Protein AF-0000000087590644 (afdb_homodimer)

Radius of gyration: 20.3 Å; Cα contacts (8 Å, |Δi|>4): 510; chains: 2; bounding box: 71×51×44 Å

pLDDT: mean 79.94, std 23.93, range [21.81, 98.5]

Sequence (318 aa):
MPENYFYVYVLRLAHGKYYVGKTTNVKRRLVEHRTNKGAAFTREHRVLGTVPYRIHLCSNVFAENMYTIKYMSQFGIDNVRGGMWTRDTLTLHEREHIVREIATATDRCYLCLGTGHMAAQCPKGKDSSTPYKTVESGCRRCLCLSLISPIVKGVGETTMPENYFYVYVLRLAHGKYYVGKTTNVKRRLVEHRTNKGAAFTREHRVLGTVPYRIHLCSNVFAENMYTIKYMSQFGIDNVRGGMWTRDTLTLHEREHIVREIATATDRCYLCLGTGHMAAQCPKGKDSSTPYKTVESGCRRCLCLSLISPIVKGVGETT

Secondary structure (DSSP, 8-state):
-----EEEEEEEEGGG-EEEEEES-HHHHHHHHHTT-S-HHHHHS-EEEEEEEEEEEE--TTHHHHHHHHHHHHH-GGGEEETTB-SSS--HHHHHHHHHHHHHHTT--TTT--SS--GGG-TT-TTS--TTTT--TT-TTTS-GGGS-----------/-----EEEEEEEEGGG-EEEEEES-HHHHHHHHHTT-S-HHHHHS-EEEEEEEEEEEE--TTHHHHHHHHHHHHH-GGGEEETTB-SSS--HHHHHHHHHHHHHHTT--TTT--SS--GGG-TT-TTS--TTTS--TT-TTTS-GGGS-----------

Structure (mmCIF, N/CA/C/O backbone):
data_AF-0000000087590644-model_v1
#
loop_
_entity.id
_entity.type
_entity.pdbx_description
1 polymer 'GIY-YIG domain-containing protein'
#
loop_
_atom_site.group_PDB
_atom_site.id
_atom_site.type_symbol
_atom_site.label_atom_id
_atom_site.label_alt_id
_atom_site.label_comp_id
_atom_site.label_asym_id
_atom_site.label_entity_id
_atom_site.label_seq_id
_atom_site.pdbx_PDB_ins_code
_atom_site.Cartn_x
_atom_site.Cartn_y
_atom_site.Cartn_z
_atom_site.occupancy
_atom_site.B_iso_or_equiv
_atom_site.auth_seq_id
_atom_site.auth_comp_id
_atom_site.auth_asym_id
_atom_site.auth_atom_id
_atom_site.pdbx_PDB_model_num
ATOM 1 N N . MET A 1 1 ? -12.039 -10.164 15.984 1 36.59 1 MET A N 1
ATOM 2 C CA . MET A 1 1 ? -11.82 -11.352 15.164 1 36.59 1 MET A CA 1
ATOM 3 C C . MET A 1 1 ? -10.383 -11.844 15.289 1 36.59 1 MET A C 1
ATOM 5 O O . MET A 1 1 ? -9.461 -11.047 15.484 1 36.59 1 MET A O 1
ATOM 9 N N . PRO A 1 2 ? -10.172 -12.945 15.727 1 44.44 2 PRO A N 1
ATOM 10 C CA . PRO A 1 2 ? -8.797 -13.406 15.898 1 44.44 2 PRO A CA 1
ATOM 11 C C . PRO A 1 2 ? -7.902 -13.07 14.703 1 44.44 2 PRO A C 1
ATOM 13 O O . PRO A 1 2 ? -8.344 -13.156 13.555 1 44.44 2 PRO A O 1
ATOM 16 N N . GLU A 1 3 ? -7.039 -12.156 14.906 1 58.91 3 GLU A N 1
ATOM 17 C CA . GLU A 1 3 ? -6.129 -11.789 13.82 1 58.91 3 GLU A CA 1
ATOM 18 C C . GLU A 1 3 ? -5.512 -13.031 13.18 1 58.91 3 GLU A C 1
ATOM 20 O O . GLU A 1 3 ? -4.98 -13.898 13.875 1 58.91 3 GLU A O 1
ATOM 25 N N . ASN A 1 4 ? -6.137 -13.609 12.078 1 85.12 4 ASN A N 1
ATOM 26 C CA . ASN A 1 4 ? -5.527 -14.727 11.352 1 85.12 4 ASN A CA 1
ATOM 27 C C . ASN A 1 4 ? -4.172 -14.336 10.766 1 85.12 4 ASN A C 1
ATOM 29 O O . ASN A 1 4 ? -4.07 -13.359 10.023 1 85.12 4 ASN A O 1
ATOM 33 N N . TYR A 1 5 ? -3.207 -15.039 11.414 1 95.19 5 TYR A N 1
ATOM 34 C CA . TYR A 1 5 ? -1.844 -14.789 10.961 1 95.19 5 TYR A CA 1
ATOM 35 C C . TYR A 1 5 ? -1.549 -15.539 9.664 1 95.19 5 TYR A C 1
ATOM 37 O O . TYR A 1 5 ? -2.145 -16.578 9.398 1 95.19 5 TYR A O 1
ATOM 45 N N . PHE A 1 6 ? -0.774 -14.961 8.906 1 97.19 6 PHE A N 1
ATOM 46 C CA . PHE A 1 6 ? -0.283 -15.547 7.664 1 97.19 6 PHE A CA 1
ATOM 47 C C . PHE A 1 6 ? 1.14 -15.086 7.375 1 97.19 6 PHE A C 1
ATOM 49 O O . PHE A 1 6 ? 1.676 -14.227 8.078 1 97.19 6 PHE A O 1
ATOM 56 N N . TYR A 1 7 ? 1.716 -15.719 6.426 1 97.12 7 TYR A N 1
ATOM 57 C CA . TYR A 1 7 ? 3.061 -15.336 6.012 1 97.12 7 TYR A CA 1
ATOM 58 C C . TYR A 1 7 ? 3.033 -14.609 4.672 1 97.12 7 TYR A C 1
ATOM 60 O O . TYR A 1 7 ? 2.307 -15.008 3.758 1 97.12 7 TYR A O 1
ATOM 68 N N . VAL A 1 8 ? 3.738 -13.531 4.625 1 98.19 8 VAL A N 1
ATOM 69 C CA . VAL A 1 8 ? 4.121 -12.977 3.332 1 98.19 8 VAL A CA 1
ATOM 70 C C . VAL A 1 8 ? 5.512 -13.477 2.947 1 98.19 8 VAL A C 1
ATOM 72 O O . VAL A 1 8 ? 6.469 -13.312 3.709 1 98.19 8 VAL A O 1
ATOM 75 N N . TYR A 1 9 ? 5.609 -14.078 1.786 1 97.94 9 TYR A N 1
ATOM 76 C CA . TYR A 1 9 ? 6.867 -14.688 1.362 1 97.94 9 TYR A CA 1
ATOM 77 C C . TYR A 1 9 ? 7.332 -14.102 0.033 1 97.94 9 TYR A C 1
ATOM 79 O O . TYR A 1 9 ? 6.539 -13.523 -0.71 1 97.94 9 TYR A O 1
ATOM 87 N N . VAL A 1 10 ? 8.617 -14.258 -0.175 1 98.31 10 VAL A N 1
ATOM 88 C CA . VAL A 1 10 ? 9.234 -13.812 -1.419 1 98.31 10 VAL A CA 1
ATOM 89 C C . VAL A 1 10 ? 9.938 -14.977 -2.102 1 98.31 10 VAL A C 1
ATOM 91 O O . VAL A 1 10 ? 10.688 -15.719 -1.46 1 98.31 10 VAL A O 1
ATOM 94 N N . LEU A 1 11 ? 9.617 -15.156 -3.34 1 98.06 11 LEU A N 1
ATOM 95 C CA . LEU A 1 11 ? 10.297 -16.156 -4.156 1 98.06 11 LEU A CA 1
ATOM 96 C C . LEU A 1 11 ? 11.328 -15.516 -5.074 1 98.06 11 LEU A C 1
ATOM 98 O O . LEU A 1 11 ? 11.078 -14.445 -5.633 1 98.06 11 LEU A O 1
ATOM 102 N N . ARG A 1 12 ? 12.422 -16.156 -5.137 1 97.81 12 ARG A N 1
ATOM 103 C CA . ARG A 1 12 ? 13.383 -15.836 -6.184 1 97.81 12 ARG A CA 1
ATOM 104 C C . ARG A 1 12 ? 13.109 -16.641 -7.453 1 97.81 12 ARG A C 1
ATOM 106 O O . ARG A 1 12 ? 12.898 -17.844 -7.395 1 97.81 12 ARG A O 1
ATOM 113 N N . LEU A 1 13 ? 13.078 -15.938 -8.555 1 97.44 13 LEU A N 1
ATOM 114 C CA . LEU A 1 13 ? 12.844 -16.562 -9.852 1 97.44 13 LEU A CA 1
ATOM 115 C C . LEU A 1 13 ? 14.039 -16.391 -10.766 1 97.44 13 LEU A C 1
ATOM 117 O O . LEU A 1 13 ? 14.953 -15.617 -10.461 1 97.44 13 LEU A O 1
ATOM 121 N N . ALA A 1 14 ? 14.016 -17.047 -11.859 1 96.69 14 ALA A N 1
ATOM 122 C CA . ALA A 1 14 ? 15.07 -16.906 -12.867 1 96.69 14 ALA A CA 1
ATOM 123 C C . ALA A 1 14 ? 15.094 -15.492 -13.438 1 96.69 14 ALA A C 1
ATOM 125 O O . ALA A 1 14 ? 14.125 -14.742 -13.289 1 96.69 14 ALA A O 1
ATOM 126 N N . HIS A 1 15 ? 16.234 -15.031 -13.945 1 93.62 15 HIS A N 1
ATOM 127 C CA . HIS A 1 15 ? 16.438 -13.789 -14.672 1 93.62 15 HIS A CA 1
ATOM 128 C C . HIS A 1 15 ? 16.234 -12.578 -13.758 1 93.62 15 HIS A C 1
ATOM 130 O O . HIS A 1 15 ? 15.727 -11.547 -14.195 1 93.62 15 HIS A O 1
ATOM 136 N N . GLY A 1 16 ? 16.406 -12.773 -12.445 1 94.31 16 GLY A N 1
ATOM 137 C CA . GLY A 1 16 ? 16.406 -11.648 -11.516 1 94.31 16 GLY A CA 1
ATOM 138 C C . GLY A 1 16 ? 15 -11.188 -11.148 1 94.31 16 GLY A C 1
ATOM 139 O O . GLY A 1 16 ? 14.805 -10.023 -10.789 1 94.31 16 GLY A O 1
ATOM 140 N N . LYS A 1 17 ? 14.102 -12.094 -11.305 1 95.81 17 LYS A N 1
ATOM 141 C CA . LYS A 1 17 ? 12.719 -11.75 -10.984 1 95.81 17 LYS A CA 1
ATOM 142 C C . LYS A 1 17 ? 12.328 -12.273 -9.609 1 95.81 17 LYS A C 1
ATOM 144 O O . LYS A 1 17 ? 12.953 -13.203 -9.086 1 95.81 17 LYS A O 1
ATOM 149 N N . TYR A 1 18 ? 11.32 -11.617 -9.055 1 97.5 18 TYR A N 1
ATOM 150 C CA . TYR A 1 18 ? 10.844 -11.992 -7.73 1 97.5 18 TYR A CA 1
ATOM 151 C C . TYR A 1 18 ? 9.32 -12.023 -7.688 1 97.5 18 TYR A C 1
ATOM 153 O O . TYR A 1 18 ? 8.656 -11.273 -8.414 1 97.5 18 TYR A O 1
ATOM 161 N N . TYR A 1 19 ? 8.844 -12.867 -6.859 1 98.06 19 TYR A N 1
ATOM 162 C CA . TYR A 1 19 ? 7.402 -12.945 -6.629 1 98.06 19 TYR A CA 1
ATOM 163 C C . TYR A 1 19 ? 7.086 -12.852 -5.141 1 98.06 19 TYR A C 1
ATOM 165 O O . TYR A 1 19 ? 7.762 -13.469 -4.312 1 98.06 19 TYR A O 1
ATOM 173 N N . VAL A 1 20 ? 6.145 -12.031 -4.797 1 98.5 20 VAL A N 1
ATOM 174 C CA . VAL A 1 20 ? 5.68 -11.867 -3.424 1 98.5 20 VAL A CA 1
ATOM 175 C C . VAL A 1 20 ? 4.281 -12.461 -3.277 1 98.5 20 VAL A C 1
ATOM 177 O O . VAL A 1 20 ? 3.387 -12.164 -4.07 1 98.5 20 VAL A O 1
ATOM 180 N N . GLY A 1 21 ? 4.109 -13.336 -2.289 1 97.5 21 GLY A N 1
ATOM 181 C CA . GLY A 1 21 ? 2.811 -13.93 -2.02 1 97.5 21 GLY A CA 1
ATOM 182 C C . GLY A 1 21 ? 2.506 -14.055 -0.538 1 97.5 21 GLY A C 1
ATOM 183 O O . GLY A 1 21 ? 3.361 -13.766 0.302 1 97.5 21 GLY A O 1
ATOM 184 N N . LYS A 1 22 ? 1.272 -14.445 -0.22 1 97.06 22 LYS A N 1
ATOM 185 C CA . LYS A 1 22 ? 0.881 -14.711 1.161 1 97.06 22 LYS A CA 1
ATOM 186 C C . LYS A 1 22 ? 0.278 -16.109 1.302 1 97.06 22 LYS A C 1
ATOM 188 O O . LYS A 1 22 ? -0.336 -16.625 0.364 1 97.06 22 LYS A O 1
ATOM 193 N N . THR A 1 23 ? 0.492 -16.688 2.387 1 96.69 23 THR A N 1
ATOM 194 C CA . THR A 1 23 ? -0.013 -18.031 2.645 1 96.69 23 THR A CA 1
ATOM 195 C C . THR A 1 23 ? 0.07 -18.375 4.133 1 96.69 23 THR A C 1
ATOM 197 O O . THR A 1 23 ? 0.75 -17.672 4.891 1 96.69 23 THR A O 1
ATOM 200 N N . THR A 1 24 ? -0.674 -19.391 4.52 1 96.5 24 THR A N 1
ATOM 201 C CA . THR A 1 24 ? -0.541 -19.922 5.871 1 96.5 24 THR A CA 1
ATOM 202 C C . THR A 1 24 ? 0.452 -21.078 5.898 1 96.5 24 THR A C 1
ATOM 204 O O . THR A 1 24 ? 0.856 -21.531 6.973 1 96.5 24 THR A O 1
ATOM 207 N N . ASN A 1 25 ? 0.89 -21.516 4.691 1 96.31 25 ASN A N 1
ATOM 208 C CA . ASN A 1 25 ? 1.824 -22.625 4.559 1 96.31 25 ASN A CA 1
ATOM 209 C C . ASN A 1 25 ? 2.799 -22.406 3.404 1 96.31 25 ASN A C 1
ATOM 211 O O . ASN A 1 25 ? 2.535 -22.812 2.275 1 96.31 25 ASN A O 1
ATOM 215 N N . VAL A 1 26 ? 3.941 -21.906 3.762 1 96.31 26 VAL A N 1
ATOM 216 C CA . VAL A 1 26 ? 4.891 -21.453 2.746 1 96.31 26 VAL A CA 1
ATOM 217 C C . VAL A 1 26 ? 5.438 -22.656 1.981 1 96.31 26 VAL A C 1
ATOM 219 O O . VAL A 1 26 ? 5.582 -22.609 0.758 1 96.31 26 VAL A O 1
ATOM 222 N N . LYS A 1 27 ? 5.719 -23.766 2.668 1 95.5 27 LYS A N 1
ATOM 223 C CA . LYS A 1 27 ? 6.27 -24.953 2.025 1 95.5 27 LYS A CA 1
ATOM 224 C C . LYS A 1 27 ? 5.312 -25.5 0.969 1 95.5 27 LYS A C 1
ATOM 226 O O . LYS A 1 27 ? 5.727 -25.812 -0.149 1 95.5 27 LYS A O 1
ATOM 231 N N . ARG A 1 28 ? 4.121 -25.625 1.337 1 96.38 28 ARG A N 1
ATOM 232 C CA . ARG A 1 28 ? 3.109 -26.094 0.398 1 96.38 28 ARG A CA 1
ATOM 233 C C . ARG A 1 28 ? 2.998 -25.172 -0.805 1 96.38 28 ARG A C 1
ATOM 235 O O . ARG A 1 28 ? 2.922 -25.625 -1.946 1 96.38 28 ARG A O 1
ATOM 242 N N . ARG A 1 29 ? 2.986 -23.859 -0.553 1 96.62 29 ARG A N 1
ATOM 243 C CA . ARG A 1 29 ? 2.838 -22.859 -1.607 1 96.62 29 ARG A CA 1
ATOM 244 C C . ARG A 1 29 ? 4.02 -22.906 -2.574 1 96.62 29 ARG A C 1
ATOM 246 O O . ARG A 1 29 ? 3.846 -22.734 -3.781 1 96.62 29 ARG A O 1
ATOM 253 N N . LEU A 1 30 ? 5.184 -23.109 -2.016 1 96.12 30 LEU A N 1
ATOM 254 C CA . LEU A 1 30 ? 6.371 -23.219 -2.855 1 96.12 30 LEU A CA 1
ATOM 255 C C . LEU A 1 30 ? 6.223 -24.375 -3.85 1 96.12 30 LEU A C 1
ATOM 257 O O . LEU A 1 30 ? 6.539 -24.219 -5.031 1 96.12 30 LEU A O 1
ATOM 261 N N . VAL A 1 31 ? 5.77 -25.5 -3.391 1 96.56 31 VAL A N 1
ATOM 262 C CA . VAL A 1 31 ? 5.566 -26.672 -4.242 1 96.56 31 VAL A CA 1
ATOM 263 C C . VAL A 1 31 ? 4.559 -26.344 -5.34 1 96.56 31 VAL A C 1
ATOM 265 O O . VAL A 1 31 ? 4.758 -26.688 -6.504 1 96.56 31 VAL A O 1
ATOM 268 N N . GLU A 1 32 ? 3.555 -25.625 -4.969 1 96.94 32 GLU A N 1
ATOM 269 C CA . GLU A 1 32 ? 2.541 -25.219 -5.938 1 96.94 32 GLU A CA 1
ATOM 270 C C . GLU A 1 32 ? 3.139 -24.328 -7.027 1 96.94 32 GLU A C 1
ATOM 272 O O . GLU A 1 32 ? 2.846 -24.516 -8.211 1 96.94 32 GLU A O 1
ATOM 277 N N . HIS A 1 33 ? 3.91 -23.391 -6.676 1 96.69 33 HIS A N 1
ATOM 278 C CA . HIS A 1 33 ? 4.547 -22.516 -7.645 1 96.69 33 HIS A CA 1
ATOM 279 C C . HIS A 1 33 ? 5.508 -23.281 -8.547 1 96.69 33 HIS A C 1
ATOM 281 O O . HIS A 1 33 ? 5.586 -23.016 -9.75 1 96.69 33 HIS A O 1
ATOM 287 N N . ARG A 1 34 ? 6.156 -24.297 -8.031 1 96.12 34 ARG A N 1
ATOM 288 C CA . ARG A 1 34 ? 7.145 -25.062 -8.781 1 96.12 34 ARG A CA 1
ATOM 289 C C . ARG A 1 34 ? 6.465 -26.031 -9.75 1 96.12 34 ARG A C 1
ATOM 291 O O . ARG A 1 34 ? 7.082 -26.484 -10.719 1 96.12 34 ARG A O 1
ATOM 298 N N . THR A 1 35 ? 5.273 -26.391 -9.445 1 95.88 35 THR A N 1
ATOM 299 C CA . THR A 1 35 ? 4.566 -27.359 -10.273 1 95.88 35 THR A CA 1
ATOM 300 C C . THR A 1 35 ? 3.541 -26.656 -11.164 1 95.88 35 THR A C 1
ATOM 302 O O . THR A 1 35 ? 2.535 -27.266 -11.547 1 95.88 35 THR A O 1
ATOM 305 N N . ASN A 1 36 ? 3.686 -25.375 -11.328 1 92.81 36 ASN A N 1
ATOM 306 C CA . ASN A 1 36 ? 2.91 -24.562 -12.258 1 92.81 36 ASN A CA 1
ATOM 307 C C . ASN A 1 36 ? 1.451 -24.453 -11.82 1 92.81 36 ASN A C 1
ATOM 309 O O . ASN A 1 36 ? 0.555 -24.344 -12.664 1 92.81 36 ASN A O 1
ATOM 313 N N . LYS A 1 37 ? 1.268 -24.578 -10.594 1 93.25 37 LYS A N 1
ATOM 314 C CA . LYS A 1 37 ? -0.072 -24.422 -10.031 1 93.25 37 LYS A CA 1
ATOM 315 C C . LYS A 1 37 ? -0.215 -23.094 -9.297 1 93.25 37 LYS A C 1
ATOM 317 O O . LYS A 1 37 ? -1.166 -22.891 -8.531 1 93.25 37 LYS A O 1
ATOM 322 N N . GLY A 1 38 ? 0.698 -22.266 -9.461 1 92 38 GLY A N 1
ATOM 323 C CA . GLY A 1 38 ? 0.696 -20.953 -8.805 1 92 38 GLY A CA 1
ATOM 324 C C . GLY A 1 38 ? 0.387 -19.812 -9.758 1 92 38 GLY A C 1
ATOM 325 O O . GLY A 1 38 ? -0.439 -19.969 -10.656 1 92 38 GLY A O 1
ATOM 326 N N . ALA A 1 39 ? 0.931 -18.703 -9.516 1 92.44 39 ALA A N 1
ATOM 327 C CA . ALA A 1 39 ? 0.677 -17.5 -10.297 1 92.44 39 ALA A CA 1
ATOM 328 C C . ALA A 1 39 ? 1.268 -17.609 -11.695 1 92.44 39 ALA A C 1
ATOM 330 O O . ALA A 1 39 ? 2.246 -18.344 -11.906 1 92.44 39 ALA A O 1
ATOM 331 N N . ALA A 1 40 ? 0.682 -16.859 -12.617 1 92.12 40 ALA A N 1
ATOM 332 C CA . ALA A 1 40 ? 1.168 -16.859 -13.992 1 92.12 40 ALA A CA 1
ATOM 333 C C . ALA A 1 40 ? 2.625 -16.406 -14.062 1 92.12 40 ALA A C 1
ATOM 335 O O . ALA A 1 40 ? 3.42 -16.969 -14.812 1 92.12 40 ALA A O 1
ATOM 336 N N . PHE A 1 41 ? 2.99 -15.469 -13.273 1 94.88 41 PHE A N 1
ATOM 337 C CA . PHE A 1 41 ? 4.336 -14.898 -13.266 1 94.88 41 PHE A CA 1
ATOM 338 C C . PHE A 1 41 ? 5.363 -15.953 -12.875 1 94.88 41 PHE A C 1
ATOM 340 O O . PHE A 1 41 ? 6.457 -16 -13.438 1 94.88 41 PHE A O 1
ATOM 347 N N . THR A 1 42 ? 5.008 -16.812 -11.906 1 95.44 42 THR A N 1
ATOM 348 C CA . THR A 1 42 ? 5.938 -17.844 -11.461 1 95.44 42 THR A CA 1
ATOM 349 C C . THR A 1 42 ? 5.973 -19 -12.445 1 95.44 42 THR A C 1
ATOM 351 O O . THR A 1 42 ? 6.902 -19.812 -12.422 1 95.44 42 THR A O 1
ATOM 354 N N . ARG A 1 43 ? 4.973 -19.094 -13.312 1 94.56 43 ARG A N 1
ATOM 355 C CA . ARG A 1 43 ? 4.992 -20.078 -14.391 1 94.56 43 ARG A CA 1
ATOM 356 C C . ARG A 1 43 ? 5.918 -19.625 -15.516 1 94.56 43 ARG A C 1
ATOM 358 O O . ARG A 1 43 ? 6.566 -20.453 -16.156 1 94.56 43 ARG A O 1
ATOM 365 N N . GLU A 1 44 ? 5.902 -18.375 -15.688 1 94.5 44 GLU A N 1
ATOM 366 C CA . GLU A 1 44 ? 6.676 -17.797 -16.781 1 94.5 44 GLU A CA 1
ATOM 367 C C . GLU A 1 44 ? 8.156 -17.703 -16.422 1 94.5 44 GLU A C 1
ATOM 369 O O . GLU A 1 44 ? 9.016 -17.734 -17.312 1 94.5 44 GLU A O 1
ATOM 374 N N . HIS A 1 45 ? 8.414 -17.562 -15.203 1 95.75 45 HIS A N 1
ATOM 375 C CA . HIS A 1 45 ? 9.781 -17.469 -14.703 1 95.75 45 HIS A CA 1
ATOM 376 C C . HIS A 1 45 ? 10.086 -18.594 -13.711 1 95.75 45 HIS A C 1
ATOM 378 O O . HIS A 1 45 ? 9.453 -18.688 -12.656 1 95.75 45 HIS A O 1
ATOM 384 N N . ARG A 1 46 ? 11.07 -19.344 -14.008 1 96.06 46 ARG A N 1
ATOM 385 C CA . ARG A 1 46 ? 11.383 -20.531 -13.211 1 96.06 46 ARG A CA 1
ATOM 386 C C . ARG A 1 46 ? 11.609 -20.172 -11.75 1 96.06 46 ARG A C 1
ATOM 388 O O . ARG A 1 46 ? 12.383 -19.266 -11.445 1 96.06 46 ARG A O 1
ATOM 395 N N . VAL A 1 47 ? 10.969 -20.969 -10.875 1 97.69 47 VAL A N 1
ATOM 396 C CA . VAL A 1 47 ? 11.094 -20.75 -9.438 1 97.69 47 VAL A CA 1
ATOM 397 C C . VAL A 1 47 ? 12.422 -21.328 -8.945 1 97.69 47 VAL A C 1
ATOM 399 O O . VAL A 1 47 ? 12.695 -22.516 -9.125 1 97.69 47 VAL A O 1
ATOM 402 N N . LEU A 1 48 ? 13.227 -20.453 -8.375 1 96.94 48 LEU A N 1
ATOM 403 C CA . LEU A 1 48 ? 14.523 -20.875 -7.859 1 96.94 48 LEU A CA 1
ATOM 404 C C . LEU A 1 48 ? 14.43 -21.234 -6.379 1 96.94 48 LEU A C 1
ATOM 406 O O . LEU A 1 48 ? 15.188 -22.062 -5.887 1 96.94 48 LEU A O 1
ATOM 410 N N . GLY A 1 49 ? 13.57 -20.562 -5.637 1 95.62 49 GLY A N 1
ATOM 411 C CA . GLY A 1 49 ? 13.352 -20.844 -4.23 1 95.62 49 GLY A CA 1
ATOM 412 C C . GLY A 1 49 ? 12.891 -19.641 -3.438 1 95.62 49 GLY A C 1
ATOM 413 O O . GLY A 1 49 ? 12.68 -18.562 -4.004 1 95.62 49 GLY A O 1
ATOM 414 N N . THR A 1 50 ? 12.719 -19.875 -2.15 1 93.88 50 THR A N 1
ATOM 415 C CA . THR A 1 50 ? 12.359 -18.781 -1.259 1 93.88 50 THR A CA 1
ATOM 416 C C . THR A 1 50 ? 13.578 -17.906 -0.961 1 93.88 50 THR A C 1
ATOM 418 O O . THR A 1 50 ? 14.711 -18.391 -0.979 1 93.88 50 THR A O 1
ATOM 421 N N . VAL A 1 51 ? 13.336 -16.625 -0.846 1 92.5 51 VAL A N 1
ATOM 422 C CA . VAL A 1 51 ? 14.398 -15.742 -0.376 1 92.5 51 VAL A CA 1
ATOM 423 C C . VAL A 1 51 ? 14.5 -15.82 1.145 1 92.5 51 VAL A C 1
ATOM 425 O O . VAL A 1 51 ? 13.555 -15.477 1.856 1 92.5 51 VAL A O 1
ATOM 428 N N . PRO A 1 52 ? 15.695 -16.234 1.579 1 86.56 52 PRO A N 1
ATOM 429 C CA . PRO A 1 52 ? 15.867 -16.344 3.029 1 86.56 52 PRO A CA 1
ATOM 430 C C . PRO A 1 52 ? 15.641 -15.016 3.758 1 86.56 52 PRO A C 1
ATOM 432 O O . PRO A 1 52 ? 15.969 -13.953 3.229 1 86.56 52 PRO A O 1
ATOM 435 N N . TYR A 1 53 ? 15.023 -15.008 4.941 1 86.06 53 TYR A N 1
ATOM 436 C CA . TYR A 1 53 ? 14.812 -13.875 5.832 1 86.06 53 TYR A CA 1
ATOM 437 C C . TYR A 1 53 ? 13.789 -12.906 5.246 1 86.06 53 TYR A C 1
ATOM 439 O O . TYR A 1 53 ? 13.656 -11.773 5.715 1 86.06 53 TYR A O 1
ATOM 447 N N . ARG A 1 54 ? 13.195 -13.391 4.133 1 91.94 54 ARG A N 1
ATOM 448 C CA . ARG A 1 54 ? 12.125 -12.562 3.574 1 91.94 54 ARG A CA 1
ATOM 449 C C . ARG A 1 54 ? 10.789 -13.289 3.631 1 91.94 54 ARG A C 1
ATOM 451 O O . ARG A 1 54 ? 10.078 -13.375 2.625 1 91.94 54 ARG A O 1
ATOM 458 N N . ILE A 1 55 ? 10.562 -13.859 4.758 1 94.19 55 ILE A N 1
ATOM 459 C CA . ILE A 1 55 ? 9.289 -14.414 5.195 1 94.19 55 ILE A CA 1
ATOM 460 C C . ILE A 1 55 ? 8.773 -13.641 6.406 1 94.19 55 ILE A C 1
ATOM 462 O O . ILE A 1 55 ? 9.438 -13.586 7.445 1 94.19 55 ILE A O 1
ATOM 466 N N . HIS A 1 56 ? 7.629 -13.016 6.25 1 96.62 56 HIS A N 1
ATOM 467 C CA . HIS A 1 56 ? 7.117 -12.086 7.242 1 96.62 56 HIS A CA 1
ATOM 468 C C . HIS A 1 56 ? 5.793 -12.57 7.828 1 96.62 56 HIS A C 1
ATOM 470 O O . HIS A 1 56 ? 4.828 -12.789 7.094 1 96.62 56 HIS A O 1
ATOM 476 N N . LEU A 1 57 ? 5.77 -12.812 9.094 1 95.69 57 LEU A N 1
ATOM 477 C CA . LEU A 1 57 ? 4.512 -13.109 9.773 1 95.69 57 LEU A CA 1
ATOM 478 C C . LEU A 1 57 ? 3.654 -1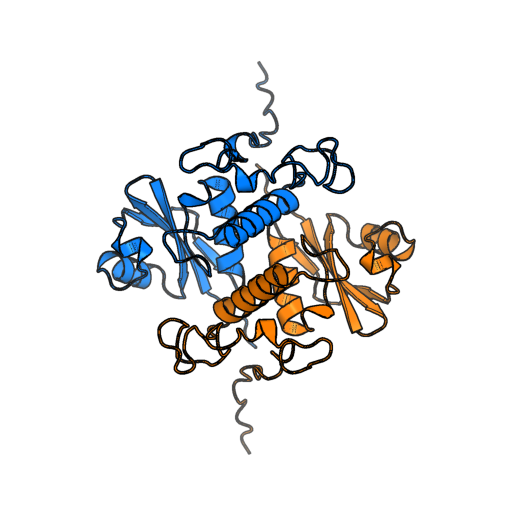1.859 9.891 1 95.69 57 LEU A C 1
ATOM 480 O O . LEU A 1 57 ? 4.105 -10.836 10.422 1 95.69 57 LEU A O 1
ATOM 484 N N . CYS A 1 58 ? 2.48 -11.945 9.344 1 96.06 58 CYS A N 1
ATOM 485 C CA . CYS A 1 58 ? 1.632 -10.766 9.266 1 96.06 58 CYS A CA 1
ATOM 486 C C . CYS A 1 58 ? 0.213 -11.078 9.727 1 96.06 58 CYS A C 1
ATOM 488 O O . CYS A 1 58 ? -0.208 -12.234 9.703 1 96.06 58 CYS A O 1
ATOM 490 N N . SER A 1 59 ? -0.476 -10.039 10.156 1 94.69 59 SER A N 1
ATOM 491 C CA . SER A 1 59 ? -1.894 -10.156 10.484 1 94.69 59 SER A CA 1
ATOM 492 C C . SER A 1 59 ? -2.723 -9.133 9.711 1 94.69 59 SER A C 1
ATOM 494 O O . SER A 1 59 ? -3.947 -9.242 9.641 1 94.69 59 SER A O 1
ATOM 496 N N . ASN A 1 60 ? -2.057 -8.141 9.156 1 95.5 60 ASN A N 1
ATOM 497 C CA . ASN A 1 60 ? -2.709 -7.145 8.312 1 95.5 60 ASN A CA 1
ATOM 498 C C . ASN A 1 60 ? -2.867 -7.648 6.879 1 95.5 60 ASN A C 1
ATOM 500 O O . ASN A 1 60 ? -1.875 -7.91 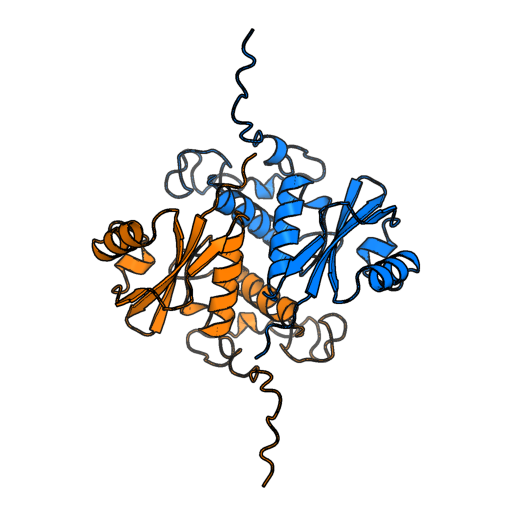6.195 1 95.5 60 ASN A O 1
ATOM 504 N N . VAL A 1 61 ? -4.07 -7.723 6.406 1 95 61 VAL A N 1
ATOM 505 C CA . VAL A 1 61 ? -4.355 -8.344 5.117 1 95 61 VAL A CA 1
ATOM 506 C C . VAL A 1 61 ? -3.756 -7.504 3.992 1 95 61 VAL A C 1
ATOM 508 O O . VAL A 1 61 ? -3.59 -7.988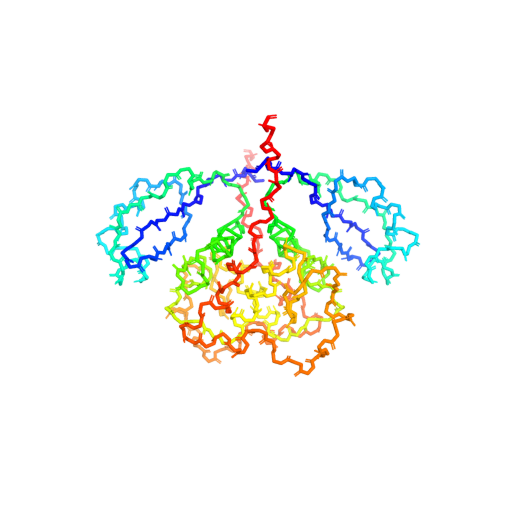 2.869 1 95 61 VAL A O 1
ATOM 511 N N . PHE A 1 62 ? -3.371 -6.32 4.23 1 97.38 62 PHE A N 1
ATOM 512 C CA . PHE A 1 62 ? -2.818 -5.43 3.217 1 97.38 62 PHE A CA 1
ATOM 513 C C . PHE A 1 62 ? -1.304 -5.578 3.137 1 97.38 62 PHE A C 1
ATOM 515 O O . PHE A 1 62 ? -0.656 -4.941 2.301 1 97.38 62 PHE A O 1
ATOM 522 N N . ALA A 1 63 ? -0.731 -6.441 3.918 1 97.94 63 ALA A N 1
ATOM 523 C CA . ALA A 1 63 ? 0.717 -6.59 4.039 1 97.94 63 ALA A CA 1
ATOM 524 C C . ALA A 1 63 ? 1.327 -7.102 2.738 1 97.94 63 ALA A C 1
ATOM 526 O O . ALA A 1 63 ? 2.445 -6.727 2.377 1 97.94 63 ALA A O 1
ATOM 527 N N . GLU A 1 64 ? 0.617 -7.926 2.014 1 98 64 GLU A N 1
ATOM 528 C CA . GLU A 1 64 ? 1.159 -8.477 0.776 1 98 64 GLU A CA 1
ATOM 529 C C . GLU A 1 64 ? 1.492 -7.375 -0.223 1 98 64 GLU A C 1
ATOM 531 O O . GLU A 1 64 ? 2.578 -7.367 -0.806 1 98 64 GLU A O 1
ATOM 536 N N . ASN A 1 65 ? 0.57 -6.438 -0.378 1 98.12 65 ASN A N 1
ATOM 537 C CA . ASN A 1 65 ? 0.807 -5.324 -1.292 1 98.12 65 ASN A CA 1
ATOM 538 C C . ASN A 1 65 ? 1.932 -4.422 -0.795 1 98.12 65 ASN A C 1
ATOM 540 O O . ASN A 1 65 ? 2.746 -3.945 -1.588 1 98.12 65 ASN A O 1
ATOM 544 N N . MET A 1 66 ? 1.948 -4.207 0.505 1 98.12 66 MET A N 1
ATOM 545 C CA . MET A 1 66 ? 3.01 -3.383 1.08 1 98.12 66 MET A CA 1
ATOM 546 C C . MET A 1 66 ? 4.383 -3.973 0.772 1 98.12 66 MET A C 1
ATOM 548 O O . MET A 1 66 ? 5.285 -3.26 0.329 1 98.12 66 MET A O 1
ATOM 552 N N . TYR A 1 67 ? 4.547 -5.242 0.955 1 98.25 67 TYR A N 1
ATOM 553 C CA . TYR A 1 67 ? 5.84 -5.879 0.736 1 98.25 67 TYR A CA 1
ATOM 554 C C . TYR A 1 67 ? 6.168 -5.953 -0.75 1 98.25 67 TYR A C 1
ATOM 556 O O . TYR A 1 67 ? 7.336 -5.875 -1.141 1 98.25 67 TYR A O 1
ATOM 564 N N . THR A 1 68 ? 5.148 -6.094 -1.585 1 98.12 68 THR A N 1
ATOM 565 C CA . THR A 1 68 ? 5.391 -6.062 -3.023 1 98.12 68 THR A CA 1
ATOM 566 C C . THR A 1 68 ? 6.027 -4.742 -3.436 1 98.12 68 THR A C 1
ATOM 568 O O . THR A 1 68 ? 7.039 -4.73 -4.141 1 98.12 68 THR A O 1
ATOM 571 N N . ILE A 1 69 ? 5.5 -3.67 -2.902 1 97.31 69 ILE A N 1
ATOM 572 C CA . ILE A 1 69 ? 6.031 -2.35 -3.225 1 97.31 69 ILE A CA 1
ATOM 573 C C . ILE A 1 69 ? 7.43 -2.199 -2.637 1 97.31 69 ILE A C 1
ATOM 575 O O . ILE A 1 69 ? 8.328 -1.648 -3.283 1 97.31 69 ILE A O 1
ATOM 579 N N . LYS A 1 70 ? 7.59 -2.664 -1.445 1 96.44 70 LYS A N 1
ATOM 580 C CA . LYS A 1 70 ? 8.906 -2.607 -0.818 1 96.44 70 LYS A CA 1
ATOM 581 C C . LYS A 1 70 ? 9.961 -3.279 -1.692 1 96.44 70 LYS A C 1
ATOM 583 O O . LYS A 1 70 ? 11.031 -2.715 -1.93 1 96.44 70 LYS A O 1
ATOM 588 N N . TYR A 1 71 ? 9.609 -4.395 -2.199 1 96.44 71 TYR A N 1
ATOM 589 C CA . TYR A 1 71 ? 10.617 -5.148 -2.934 1 96.44 71 TYR A CA 1
ATOM 590 C C . TYR A 1 71 ? 10.734 -4.648 -4.371 1 96.44 71 TYR A C 1
ATOM 592 O O . TYR A 1 71 ? 11.781 -4.801 -5.004 1 96.44 71 TYR A O 1
ATOM 600 N N . MET A 1 72 ? 9.656 -4.082 -4.887 1 93.94 72 MET A N 1
ATOM 601 C CA . MET A 1 72 ? 9.82 -3.338 -6.133 1 93.94 72 MET A CA 1
ATOM 602 C C . MET A 1 72 ? 10.844 -2.219 -5.973 1 93.94 72 MET A C 1
ATOM 604 O O . MET A 1 72 ? 11.656 -1.98 -6.867 1 93.94 72 MET A O 1
ATOM 608 N N . SER A 1 73 ? 10.727 -1.588 -4.801 1 91.69 73 SER A N 1
ATOM 609 C CA . SER A 1 73 ? 11.672 -0.513 -4.512 1 91.69 73 SER A CA 1
ATOM 610 C C . SER A 1 73 ? 13.102 -1.043 -4.414 1 91.69 73 SER A C 1
ATOM 612 O O . SER A 1 73 ? 14.047 -0.366 -4.816 1 91.69 73 SER A O 1
ATOM 614 N N . GLN A 1 74 ? 13.266 -2.248 -3.949 1 92 74 GLN A N 1
ATOM 615 C CA . GLN A 1 74 ? 14.594 -2.807 -3.686 1 92 74 GLN A CA 1
ATOM 616 C C . GLN A 1 74 ? 15.172 -3.457 -4.938 1 92 74 GLN A C 1
ATOM 618 O O . GLN A 1 74 ? 16.375 -3.344 -5.203 1 92 74 GLN A O 1
ATOM 623 N N . PHE A 1 75 ? 14.273 -4.109 -5.738 1 92 75 PHE A N 1
ATOM 624 C CA . PHE A 1 75 ? 14.805 -4.969 -6.793 1 92 75 PHE A CA 1
ATOM 625 C C . PHE A 1 75 ? 14.422 -4.434 -8.172 1 92 75 PHE A C 1
ATOM 627 O O . PHE A 1 75 ? 14.82 -4.996 -9.188 1 92 75 PHE A O 1
ATOM 634 N N . GLY A 1 76 ? 13.672 -3.355 -8.203 1 90.31 76 GLY A N 1
ATOM 635 C CA . GLY A 1 76 ? 13.188 -2.824 -9.469 1 90.31 76 GLY A CA 1
ATOM 636 C C . GLY A 1 76 ? 11.727 -3.15 -9.727 1 90.31 76 GLY A C 1
ATOM 637 O O . GLY A 1 76 ? 11.305 -4.297 -9.562 1 90.31 76 GLY A O 1
ATOM 638 N N . ILE A 1 77 ? 11.008 -2.203 -10.164 1 91.94 77 ILE A N 1
ATOM 639 C CA . ILE A 1 77 ? 9.555 -2.287 -10.289 1 91.94 77 ILE A CA 1
ATOM 640 C C . ILE A 1 77 ? 9.18 -3.412 -11.25 1 91.94 77 ILE A C 1
ATOM 642 O O . ILE A 1 77 ? 8.273 -4.199 -10.977 1 91.94 77 ILE A O 1
ATOM 646 N N . ASP A 1 78 ? 9.922 -3.621 -12.32 1 89.12 78 ASP A N 1
ATOM 647 C CA . ASP A 1 78 ? 9.555 -4.594 -13.344 1 89.12 78 ASP A CA 1
ATOM 648 C C . ASP A 1 78 ? 10.023 -5.996 -12.969 1 89.12 78 ASP A C 1
ATOM 650 O O . ASP A 1 78 ? 9.617 -6.98 -13.586 1 89.12 78 ASP A O 1
ATOM 654 N N . ASN A 1 79 ? 10.766 -6.094 -11.93 1 93 79 ASN A N 1
ATOM 655 C CA . ASN A 1 79 ? 11.352 -7.375 -11.547 1 93 79 ASN A CA 1
ATOM 656 C C . ASN A 1 79 ? 10.516 -8.078 -10.477 1 93 79 ASN A C 1
ATOM 658 O O . ASN A 1 79 ? 10.781 -9.234 -10.141 1 93 79 ASN A O 1
ATOM 662 N N . VAL A 1 80 ? 9.562 -7.367 -10.008 1 96.44 80 VAL A N 1
ATOM 663 C CA . VAL A 1 80 ? 8.805 -7.91 -8.883 1 96.44 80 VAL A CA 1
ATOM 664 C C . VAL A 1 80 ? 7.312 -7.914 -9.219 1 96.44 80 VAL A C 1
ATOM 666 O O . VAL A 1 80 ? 6.793 -6.941 -9.773 1 96.44 80 VAL A O 1
ATOM 669 N N . ARG A 1 81 ? 6.703 -9.008 -8.93 1 97.69 81 ARG A N 1
ATOM 670 C CA . ARG A 1 81 ? 5.25 -9.086 -9.008 1 97.69 81 ARG A CA 1
ATOM 671 C C . ARG A 1 81 ? 4.664 -9.711 -7.746 1 97.69 81 ARG A C 1
ATOM 673 O O . ARG A 1 81 ? 5.359 -10.43 -7.02 1 97.69 81 ARG A O 1
ATOM 680 N N . GLY A 1 82 ? 3.426 -9.453 -7.48 1 97.38 82 GLY A N 1
ATOM 681 C CA . GLY A 1 82 ? 2.711 -9.938 -6.312 1 97.38 82 GLY A CA 1
ATOM 682 C C . GLY A 1 82 ? 1.533 -9.062 -5.926 1 97.38 82 GLY A C 1
ATOM 683 O O . GLY A 1 82 ? 1.397 -7.941 -6.422 1 97.38 82 GLY A O 1
ATOM 684 N N . GLY A 1 83 ? 0.669 -9.539 -5.059 1 95.94 83 GLY A N 1
ATOM 685 C CA . GLY A 1 83 ? -0.502 -8.781 -4.656 1 95.94 83 GLY A CA 1
ATOM 686 C C . GLY A 1 83 ? -1.404 -8.414 -5.824 1 95.94 83 GLY A C 1
ATOM 687 O O . GLY A 1 83 ? -1.792 -9.281 -6.609 1 95.94 83 GLY A O 1
ATOM 688 N N . MET A 1 84 ? -1.648 -7.152 -5.895 1 94.56 84 MET A N 1
ATOM 689 C CA . MET A 1 84 ? -2.57 -6.746 -6.953 1 94.56 84 MET A CA 1
ATOM 690 C C . MET A 1 84 ? -1.836 -6.559 -8.273 1 94.56 84 MET A C 1
ATOM 692 O O . MET A 1 84 ? -2.463 -6.363 -9.312 1 94.56 84 MET A O 1
ATOM 696 N N . TRP A 1 85 ? -0.552 -6.617 -8.266 1 95.38 85 TRP A N 1
ATOM 697 C CA . TRP A 1 85 ? 0.253 -6.492 -9.477 1 95.38 85 TRP A CA 1
ATOM 698 C C . TRP A 1 85 ? 0.732 -7.859 -9.953 1 95.38 85 TRP A C 1
ATOM 700 O O . TRP A 1 85 ? 1.905 -8.203 -9.789 1 95.38 85 TRP A O 1
ATOM 710 N N . THR A 1 86 ? -0.085 -8.547 -10.656 1 90.44 86 THR A N 1
ATOM 711 C CA . THR A 1 86 ? 0.223 -9.93 -11.016 1 90.44 86 THR A CA 1
ATOM 712 C C . THR A 1 86 ? 0.503 -10.039 -12.516 1 90.44 86 THR A C 1
ATOM 714 O O . THR A 1 86 ? 1.022 -11.062 -12.977 1 90.44 86 THR A O 1
ATOM 717 N N . ARG A 1 87 ? 0.214 -9.039 -13.188 1 86.25 87 ARG A N 1
ATOM 718 C CA . ARG A 1 87 ? 0.401 -9.078 -14.641 1 86.25 87 ARG A CA 1
ATOM 719 C C . ARG A 1 87 ? 1.859 -8.828 -15.008 1 86.25 87 ARG A C 1
ATOM 721 O O . ARG A 1 87 ? 2.578 -8.133 -14.289 1 86.25 87 ARG A O 1
ATOM 728 N N . ASP A 1 88 ? 2.146 -9.266 -16.156 1 85.56 88 ASP A N 1
ATOM 729 C CA . ASP A 1 88 ? 3.527 -9.156 -16.609 1 85.56 88 ASP A CA 1
ATOM 730 C C . ASP A 1 88 ? 3.9 -7.699 -16.891 1 85.56 88 ASP A C 1
ATOM 732 O O . ASP A 1 88 ? 5.043 -7.297 -16.672 1 85.56 88 ASP A O 1
ATOM 736 N N . THR A 1 89 ? 2.902 -7.004 -17.359 1 85.81 89 THR A N 1
ATOM 737 C CA . THR A 1 89 ? 3.168 -5.602 -17.656 1 85.81 89 THR A CA 1
ATOM 738 C C . THR A 1 89 ? 2.273 -4.688 -16.828 1 85.81 89 THR A C 1
ATOM 740 O O . THR A 1 89 ? 1.111 -5.008 -16.578 1 85.81 89 THR A O 1
ATOM 743 N N . LEU A 1 90 ? 2.861 -3.6 -16.438 1 86.56 90 LEU A N 1
ATOM 744 C CA . LEU A 1 90 ? 2.133 -2.582 -15.68 1 86.56 90 LEU A CA 1
ATOM 745 C C . LEU A 1 90 ? 1.645 -1.472 -16.609 1 86.56 90 LEU A C 1
ATOM 747 O O . LEU A 1 90 ? 2.354 -1.07 -17.531 1 86.56 90 LEU A O 1
ATOM 751 N N . THR A 1 91 ? 0.489 -1.027 -16.297 1 83.44 91 THR A N 1
ATOM 752 C CA . THR A 1 91 ? 0.021 0.155 -17.016 1 83.44 91 THR A CA 1
ATOM 753 C C . THR A 1 91 ? 0.787 1.396 -16.562 1 83.44 91 THR A C 1
ATOM 755 O O . THR A 1 91 ? 1.46 1.378 -15.539 1 83.44 91 THR A O 1
ATOM 758 N N . LEU A 1 92 ? 0.667 2.432 -17.328 1 82.94 92 LEU A N 1
ATOM 759 C CA . LEU A 1 92 ? 1.328 3.682 -16.984 1 82.94 92 LEU A CA 1
ATOM 760 C C . LEU A 1 92 ? 0.823 4.203 -15.641 1 82.94 92 LEU A C 1
ATOM 762 O O . LEU A 1 92 ? 1.61 4.672 -14.812 1 82.94 92 LEU A O 1
ATOM 766 N N . HIS A 1 93 ? -0.43 4.039 -15.398 1 82.94 93 HIS A N 1
ATOM 767 C CA . HIS A 1 93 ? -1.017 4.551 -14.164 1 82.94 93 HIS A CA 1
ATOM 768 C C . HIS A 1 93 ? -0.564 3.73 -12.961 1 82.94 93 HIS A C 1
ATOM 770 O O . HIS A 1 93 ? -0.329 4.281 -11.883 1 82.94 93 HIS A O 1
ATOM 776 N N . GLU A 1 94 ? -0.496 2.473 -13.219 1 88.12 94 GLU A N 1
ATOM 777 C CA . GLU A 1 94 ? 0.016 1.619 -12.156 1 88.12 94 GLU A CA 1
ATOM 778 C C . GLU A 1 94 ? 1.457 1.979 -11.805 1 88.12 94 GLU A C 1
ATOM 780 O O . GLU A 1 9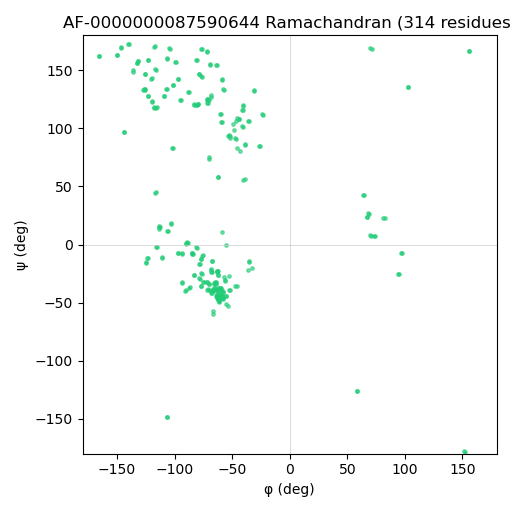4 ? 1.813 2.059 -10.625 1 88.12 94 GLU A O 1
ATOM 785 N N . ARG A 1 95 ? 2.193 2.166 -12.82 1 87.69 95 ARG A N 1
ATOM 786 C CA . ARG A 1 95 ? 3.592 2.529 -12.609 1 87.69 95 ARG A CA 1
ATOM 787 C C . ARG A 1 95 ? 3.709 3.859 -11.875 1 87.69 95 ARG A C 1
ATOM 789 O O . ARG A 1 95 ? 4.504 3.988 -10.938 1 87.69 95 ARG A O 1
ATOM 796 N N . GLU A 1 96 ? 2.943 4.766 -12.266 1 85 96 GLU A N 1
ATOM 797 C CA . GLU A 1 96 ? 2.939 6.066 -11.602 1 85 96 GLU A CA 1
ATOM 798 C C . GLU A 1 96 ? 2.594 5.934 -10.125 1 85 96 GLU A C 1
ATOM 800 O O . GLU A 1 96 ? 3.232 6.555 -9.273 1 85 96 GLU A O 1
ATOM 805 N N . HIS A 1 97 ? 1.645 5.156 -9.891 1 90.56 97 HIS A N 1
ATOM 806 C CA . HIS A 1 97 ? 1.216 4.957 -8.508 1 90.56 97 HIS A CA 1
ATOM 807 C C . HIS A 1 97 ? 2.316 4.309 -7.68 1 90.56 97 HIS A C 1
ATOM 809 O O . HIS A 1 97 ? 2.574 4.727 -6.547 1 90.56 97 HIS A O 1
ATOM 815 N N . ILE A 1 98 ? 2.9 3.348 -8.242 1 93.06 98 ILE A N 1
ATOM 816 C CA . ILE A 1 98 ? 3.965 2.631 -7.547 1 93.06 98 ILE A CA 1
ATOM 817 C C . ILE A 1 98 ? 5.129 3.58 -7.273 1 93.06 98 ILE A C 1
ATOM 819 O O . ILE A 1 98 ? 5.645 3.631 -6.152 1 93.06 98 ILE A O 1
ATOM 823 N N . VAL A 1 99 ? 5.508 4.371 -8.219 1 89.5 99 VAL A N 1
ATOM 824 C CA . VAL A 1 99 ? 6.609 5.316 -8.07 1 89.5 99 VAL A CA 1
ATOM 825 C C . VAL A 1 99 ? 6.266 6.348 -6.996 1 89.5 99 VAL A C 1
ATOM 827 O O . VAL A 1 99 ? 7.094 6.664 -6.141 1 89.5 99 VAL A O 1
ATOM 830 N N . ARG A 1 100 ? 5.105 6.801 -7.023 1 90.56 100 ARG A N 1
ATOM 831 C CA . ARG A 1 100 ? 4.668 7.781 -6.031 1 90.56 100 ARG A CA 1
ATOM 832 C C . ARG A 1 100 ? 4.719 7.195 -4.625 1 90.56 100 ARG A C 1
ATOM 834 O O . ARG A 1 100 ? 5.16 7.855 -3.686 1 90.56 100 ARG A O 1
ATOM 841 N N . GLU A 1 101 ? 4.238 6.012 -4.57 1 94.62 101 GLU A N 1
ATOM 842 C CA . GLU A 1 101 ? 4.258 5.367 -3.26 1 94.62 101 GLU A CA 1
ATOM 843 C C . GLU A 1 101 ? 5.688 5.176 -2.76 1 94.62 101 GLU A C 1
ATOM 845 O O . GLU A 1 101 ? 5.984 5.449 -1.594 1 94.62 101 GLU A O 1
ATOM 850 N N . ILE A 1 102 ? 6.527 4.73 -3.566 1 92.62 102 ILE A N 1
ATOM 851 C CA . ILE A 1 102 ? 7.922 4.52 -3.186 1 92.62 102 ILE A CA 1
ATOM 852 C C . ILE A 1 102 ? 8.555 5.855 -2.801 1 92.62 102 ILE A C 1
ATOM 854 O O . ILE A 1 102 ? 9.195 5.965 -1.753 1 92.62 102 ILE A O 1
ATOM 858 N N . ALA A 1 103 ? 8.344 6.855 -3.592 1 89.38 103 ALA A N 1
ATOM 859 C CA . ALA A 1 103 ? 8.938 8.164 -3.338 1 89.38 103 ALA A CA 1
ATOM 860 C C . ALA A 1 103 ? 8.445 8.742 -2.014 1 89.38 103 ALA A C 1
ATOM 862 O O . ALA A 1 103 ? 9.242 9.188 -1.187 1 89.38 103 ALA A O 1
ATOM 863 N N . THR A 1 104 ? 7.172 8.695 -1.828 1 91.44 104 THR A N 1
ATOM 864 C CA . THR A 1 104 ? 6.586 9.281 -0.625 1 91.44 104 THR A CA 1
ATOM 865 C C . THR A 1 104 ? 7.02 8.508 0.616 1 91.44 104 THR A C 1
ATOM 867 O O . THR A 1 104 ? 7.316 9.102 1.653 1 91.44 104 THR A O 1
ATOM 870 N N . ALA A 1 105 ? 7.094 7.215 0.5 1 93.56 105 ALA A N 1
ATOM 871 C CA . ALA A 1 105 ? 7.484 6.379 1.633 1 93.56 105 ALA A CA 1
ATOM 872 C C . ALA A 1 105 ? 8.953 6.59 1.991 1 93.56 105 ALA A C 1
ATOM 874 O O . ALA A 1 105 ? 9.359 6.344 3.127 1 93.56 105 ALA A O 1
ATOM 875 N N . THR A 1 106 ? 9.727 7.078 1.061 1 89 106 THR A N 1
ATOM 876 C CA . THR A 1 106 ? 11.164 7.234 1.291 1 89 106 THR A CA 1
ATOM 877 C C . THR A 1 106 ? 11.547 8.711 1.328 1 89 106 THR A C 1
ATOM 879 O O . THR A 1 106 ? 12.703 9.062 1.07 1 89 106 THR A O 1
ATOM 882 N N . ASP A 1 107 ? 10.57 9.531 1.467 1 89.44 107 ASP A N 1
ATOM 883 C CA . ASP A 1 107 ? 10.758 10.969 1.671 1 89.44 107 ASP A CA 1
ATOM 884 C C . ASP A 1 107 ? 11.414 11.609 0.454 1 89.44 107 ASP A C 1
ATOM 886 O O . ASP A 1 107 ? 12.328 12.43 0.596 1 89.44 107 ASP A O 1
ATOM 890 N N . ARG A 1 108 ? 10.992 11.242 -0.651 1 86.81 108 ARG A N 1
ATOM 891 C CA . ARG A 1 108 ? 11.438 11.828 -1.91 1 86.81 108 ARG A CA 1
ATOM 892 C C . ARG A 1 108 ? 10.289 12.516 -2.631 1 86.81 108 ARG A C 1
ATOM 894 O O . ARG A 1 108 ? 9.133 12.133 -2.473 1 86.81 108 ARG A O 1
ATOM 901 N N . CYS A 1 109 ? 10.688 13.547 -3.379 1 86.69 109 CYS A N 1
ATOM 902 C CA . CYS A 1 109 ? 9.711 14.172 -4.27 1 86.69 109 CYS A CA 1
ATOM 903 C C . CYS A 1 109 ? 9.32 13.234 -5.398 1 86.69 109 CYS A C 1
ATOM 905 O O . CYS A 1 109 ? 10.188 12.664 -6.066 1 86.69 109 CYS A O 1
ATOM 907 N N . TYR A 1 110 ? 8.047 13.016 -5.586 1 85.06 110 TYR A N 1
ATOM 908 C CA . TYR A 1 110 ? 7.664 12 -6.566 1 85.06 110 TYR A CA 1
ATOM 909 C C . TYR A 1 110 ? 7.738 12.562 -7.984 1 85.06 110 TYR A C 1
ATOM 911 O O . TYR A 1 110 ? 7.582 11.82 -8.961 1 85.06 110 TYR A O 1
ATOM 919 N N . LEU A 1 111 ? 8.055 13.844 -8.117 1 83.31 111 LEU A N 1
ATOM 920 C CA . LEU A 1 111 ? 8.195 14.445 -9.438 1 83.31 111 LEU A CA 1
ATOM 921 C C . LEU A 1 111 ? 9.633 14.328 -9.938 1 83.31 111 LEU A C 1
ATOM 923 O O . LEU A 1 111 ? 9.859 14.07 -11.117 1 83.31 111 LEU A O 1
ATOM 927 N N . CYS A 1 112 ? 10.531 14.523 -9 1 79.44 112 CYS A N 1
ATOM 928 C CA . CYS A 1 112 ? 11.922 14.539 -9.445 1 79.44 112 CYS A CA 1
ATOM 929 C C . CYS A 1 112 ? 12.742 13.5 -8.703 1 79.44 112 CYS A C 1
ATOM 931 O O . CYS A 1 112 ? 13.93 13.312 -9 1 79.44 112 CYS A O 1
ATOM 933 N N . LEU A 1 113 ? 12.203 12.938 -7.672 1 84.06 113 LEU A N 1
ATOM 934 C CA . LEU A 1 113 ? 12.789 11.867 -6.859 1 84.06 113 LEU A CA 1
ATOM 935 C C . LEU A 1 113 ? 13.914 12.406 -5.98 1 84.06 113 LEU A C 1
ATOM 937 O O . LEU A 1 113 ? 14.648 11.633 -5.367 1 84.06 113 LEU A O 1
ATOM 941 N N . GLY A 1 114 ? 14.031 13.703 -6.008 1 81.38 114 GLY A N 1
ATOM 942 C CA . GLY A 1 114 ? 15 14.336 -5.125 1 81.38 114 GLY A CA 1
ATOM 943 C C . GLY A 1 114 ? 14.523 14.422 -3.688 1 81.38 114 GLY A C 1
ATOM 944 O O . GLY A 1 114 ? 13.359 14.141 -3.391 1 81.38 114 GLY A O 1
ATOM 945 N N . THR A 1 115 ? 15.508 14.781 -2.812 1 88.44 115 THR A N 1
ATOM 946 C CA . THR A 1 115 ? 15.203 14.898 -1.392 1 88.44 115 THR A CA 1
ATOM 947 C C . THR A 1 115 ? 15.148 16.359 -0.968 1 88.44 115 THR A C 1
ATOM 949 O O . THR A 1 115 ? 15.586 17.25 -1.707 1 88.44 115 THR A O 1
ATOM 952 N N . GLY A 1 116 ? 14.477 16.609 0.163 1 89.94 116 GLY A N 1
ATOM 953 C CA . GLY A 1 116 ? 14.516 17.938 0.76 1 89.94 116 GLY A CA 1
ATOM 954 C C . GLY A 1 116 ? 13.312 18.797 0.4 1 89.94 116 GLY A C 1
ATOM 955 O O . GLY A 1 116 ? 13.148 19.891 0.926 1 89.94 116 GLY A O 1
ATOM 956 N N . HIS A 1 117 ? 12.531 18.266 -0.498 1 89.62 117 HIS A N 1
ATOM 957 C CA . HIS A 1 117 ? 11.328 19.016 -0.865 1 89.62 117 HIS A CA 1
ATOM 958 C C . HIS A 1 117 ? 10.203 18.062 -1.288 1 89.62 117 HIS A C 1
ATOM 960 O O . HIS A 1 117 ? 10.445 16.891 -1.548 1 89.62 117 HIS A O 1
ATOM 966 N N . MET A 1 118 ? 8.961 18.609 -1.304 1 87.44 118 MET A N 1
ATOM 967 C CA . MET A 1 118 ? 7.801 17.875 -1.803 1 87.44 118 MET A CA 1
ATOM 968 C C . MET A 1 118 ? 7.391 18.375 -3.182 1 87.44 118 MET A C 1
ATOM 970 O O . MET A 1 118 ? 7.922 19.391 -3.66 1 87.44 118 MET A O 1
ATOM 974 N N . ALA A 1 119 ? 6.539 17.672 -3.783 1 85.25 119 ALA A N 1
ATOM 975 C CA . ALA A 1 119 ? 6.125 17.938 -5.156 1 85.25 119 ALA A CA 1
ATOM 976 C C . ALA A 1 119 ? 5.691 19.391 -5.316 1 85.25 119 ALA A C 1
ATOM 978 O O . ALA A 1 119 ? 6.012 20.047 -6.316 1 85.25 119 ALA A O 1
ATOM 979 N N . ALA A 1 120 ? 4.977 19.906 -4.281 1 84.38 120 ALA A N 1
ATOM 980 C CA . ALA A 1 120 ? 4.445 21.266 -4.348 1 84.38 120 ALA A CA 1
ATOM 981 C C . ALA A 1 120 ? 5.574 22.281 -4.438 1 84.38 120 ALA A C 1
ATOM 983 O O . ALA A 1 120 ? 5.383 23.391 -4.973 1 84.38 120 ALA A O 1
ATOM 984 N N . GLN A 1 121 ? 6.734 21.938 -4.012 1 89.44 121 GLN A N 1
ATOM 985 C CA . GLN A 1 121 ? 7.891 22.844 -3.988 1 89.44 121 GLN A CA 1
ATOM 986 C C . GLN A 1 121 ? 8.969 22.359 -4.961 1 89.44 121 GLN A C 1
ATOM 988 O O . GLN A 1 121 ? 10.125 22.766 -4.855 1 89.44 121 GLN A O 1
ATOM 993 N N . CYS A 1 122 ? 8.648 21.5 -5.809 1 88.12 122 CYS A N 1
ATOM 994 C CA . CYS A 1 122 ? 9.641 20.906 -6.703 1 88.12 122 CYS A CA 1
ATOM 995 C C . CYS A 1 122 ? 10.109 21.922 -7.742 1 88.12 122 CYS A C 1
ATOM 997 O O . CYS A 1 122 ? 9.297 22.516 -8.445 1 88.12 122 CYS A O 1
ATOM 999 N N . PRO A 1 123 ? 11.32 22.203 -7.902 1 86.06 123 PRO A N 1
ATOM 1000 C CA . PRO A 1 123 ? 11.844 23.156 -8.875 1 86.06 123 PRO A CA 1
ATOM 1001 C C . PRO A 1 123 ? 11.562 22.766 -10.32 1 86.06 123 PRO A C 1
ATOM 1003 O O . PRO A 1 123 ? 11.555 23.609 -11.211 1 86.06 123 PRO A O 1
ATOM 1006 N N . LYS A 1 124 ? 11.398 21.516 -10.602 1 78.88 124 LYS A N 1
ATOM 1007 C CA . LYS A 1 124 ? 11.117 21.047 -11.961 1 78.88 124 LYS A CA 1
ATOM 1008 C C . LYS A 1 124 ? 9.664 21.328 -12.344 1 78.88 124 LYS A C 1
ATOM 1010 O O . LYS A 1 124 ? 9.328 21.344 -13.531 1 78.88 124 LYS A O 1
ATOM 1015 N N . GLY A 1 125 ? 8.867 21.719 -11.539 1 70.06 125 GLY A N 1
ATOM 1016 C CA . GLY A 1 125 ? 7.469 22.047 -11.781 1 70.06 125 GLY A CA 1
ATOM 1017 C C . GLY A 1 125 ? 6.621 20.828 -12.086 1 70.06 125 GLY A C 1
ATOM 1018 O O . GLY A 1 125 ? 7.141 19.719 -12.211 1 70.06 125 GLY A O 1
ATOM 1019 N N . LYS A 1 126 ? 5.258 21 -12.102 1 65.38 126 LYS A N 1
ATOM 1020 C CA . LYS A 1 126 ? 4.266 19.953 -12.305 1 65.38 126 LYS A CA 1
ATOM 1021 C C . LYS A 1 126 ? 4.324 19.406 -13.727 1 65.38 126 LYS A C 1
ATOM 1023 O O . LYS A 1 126 ? 3.904 18.281 -13.984 1 65.38 126 LYS A O 1
ATOM 1028 N N . ASP A 1 127 ? 4.863 20.266 -14.609 1 59.75 127 ASP A N 1
ATOM 1029 C CA . ASP A 1 127 ? 4.883 19.906 -16.016 1 59.75 127 ASP A CA 1
ATOM 1030 C C . ASP A 1 127 ? 5.988 18.891 -16.312 1 59.75 127 ASP A C 1
ATOM 1032 O O . ASP A 1 127 ? 6.09 18.391 -17.438 1 59.75 127 ASP A O 1
ATOM 1036 N N . SER A 1 128 ? 6.875 18.672 -15.406 1 53.5 128 SER A N 1
ATOM 1037 C CA . SER A 1 128 ? 7.969 17.75 -15.688 1 53.5 128 SER A CA 1
ATOM 1038 C C . SER A 1 128 ? 7.48 16.297 -15.734 1 53.5 128 SER A C 1
ATOM 1040 O O . SER A 1 128 ? 6.531 15.938 -15.031 1 53.5 128 SER A O 1
ATOM 1042 N N . SER A 1 129 ? 7.777 15.703 -16.859 1 53.38 129 SER A N 1
ATOM 1043 C CA . SER A 1 129 ? 7.457 14.297 -17.078 1 53.38 129 SER A CA 1
ATOM 1044 C C . SER A 1 129 ? 7.73 13.469 -15.82 1 53.38 129 SER A C 1
ATOM 1046 O O . SER A 1 129 ? 8.812 13.555 -15.242 1 53.38 129 SER A O 1
ATOM 1048 N N . THR A 1 130 ? 6.707 13.219 -15.203 1 56.41 130 THR A N 1
ATOM 1049 C CA . THR A 1 130 ? 6.824 12.359 -14.023 1 56.41 130 THR A CA 1
ATOM 1050 C C . THR A 1 130 ? 7.801 11.219 -14.281 1 56.41 130 THR A C 1
ATOM 1052 O O . THR A 1 130 ? 7.848 10.672 -15.391 1 56.41 130 THR A O 1
ATOM 1055 N N . PRO A 1 131 ? 8.859 11.133 -13.531 1 53.31 131 PRO A N 1
ATOM 1056 C CA . PRO A 1 131 ? 9.859 10.086 -13.75 1 53.31 131 PRO A CA 1
ATOM 1057 C C . PRO A 1 131 ? 9.242 8.758 -14.203 1 53.31 131 PRO A C 1
ATOM 1059 O O . PRO A 1 131 ? 9.945 7.902 -14.742 1 53.31 131 PRO A O 1
ATOM 1062 N N . TYR A 1 132 ? 7.898 8.719 -14.016 1 52.84 132 TYR A N 1
ATOM 1063 C CA . TYR A 1 132 ? 7.289 7.441 -14.375 1 52.84 132 TYR A CA 1
ATOM 1064 C C . TYR A 1 132 ? 7.199 7.289 -15.891 1 52.84 132 TYR A C 1
ATOM 1066 O O . TYR A 1 132 ? 7.043 6.176 -16.406 1 52.84 132 TYR A O 1
ATOM 1074 N N . LYS A 1 133 ? 7.016 8.57 -16.453 1 49.97 133 LYS A N 1
ATOM 1075 C CA . LYS A 1 133 ? 6.828 8.5 -17.906 1 49.97 133 LYS A CA 1
ATOM 1076 C C . LYS A 1 133 ? 8.094 8 -18.594 1 49.97 133 LYS A C 1
ATOM 1078 O O . LYS A 1 133 ? 8.023 7.496 -19.719 1 49.97 133 LYS A O 1
ATOM 1083 N N . THR A 1 134 ? 9.07 8.398 -18.094 1 44.44 134 THR A N 1
ATOM 1084 C CA . THR A 1 134 ? 10.305 8.086 -18.797 1 44.44 134 THR A CA 1
ATOM 1085 C C . THR A 1 134 ? 10.859 6.742 -18.328 1 44.44 134 THR A C 1
ATOM 1087 O O . THR A 1 134 ? 12.016 6.414 -18.609 1 44.44 134 THR A O 1
ATOM 1090 N N . VAL A 1 135 ? 10.102 6.18 -17.469 1 42.25 135 VAL A N 1
ATOM 1091 C CA . VAL A 1 135 ? 10.75 4.91 -17.156 1 42.25 135 VAL A CA 1
ATOM 1092 C C . VAL A 1 135 ? 10.82 4.043 -18.406 1 42.25 135 VAL A C 1
ATOM 1094 O O . VAL A 1 135 ? 9.797 3.537 -18.875 1 42.25 135 VAL A O 1
ATOM 1097 N N . GLU A 1 136 ? 11.414 4.504 -19.406 1 36.34 136 GLU A N 1
ATOM 1098 C CA . GLU A 1 136 ? 11.68 3.646 -20.562 1 36.34 136 GLU A CA 1
ATOM 1099 C C . GLU A 1 136 ? 11.883 2.195 -20.125 1 36.34 136 GLU A C 1
ATOM 1101 O O . GLU A 1 136 ? 12.43 1.93 -19.062 1 36.34 136 GLU A O 1
ATOM 1106 N N . SER A 1 137 ? 11.203 1.406 -20.859 1 35.56 137 SER A N 1
ATOM 1107 C CA . SER A 1 137 ? 11.578 -0.003 -20.859 1 35.56 137 SER A CA 1
ATOM 1108 C C . SER A 1 137 ? 13.094 -0.171 -20.891 1 35.56 137 SER A C 1
ATOM 1110 O O . SER A 1 137 ? 13.781 0.437 -21.719 1 35.56 137 SER A O 1
ATOM 1112 N N . GLY A 1 138 ? 13.742 -0.724 -19.906 1 35.06 138 GLY A N 1
ATOM 1113 C CA . GLY A 1 138 ? 15.188 -0.882 -19.844 1 35.06 138 GLY A CA 1
ATOM 1114 C C . GLY A 1 138 ? 15.883 0.236 -19.094 1 35.06 138 GLY A C 1
ATOM 1115 O O . GLY A 1 138 ? 17.109 0.286 -19.031 1 35.06 138 GLY A O 1
ATOM 1116 N N . CYS A 1 139 ? 15.266 1.332 -19.078 1 39.03 139 CYS A N 1
ATOM 1117 C CA . CYS A 1 139 ? 15.977 2.381 -18.359 1 39.03 139 CYS A CA 1
ATOM 1118 C C . CYS A 1 139 ? 16.219 1.98 -16.906 1 39.03 139 CYS A C 1
ATOM 1120 O O . CYS A 1 139 ? 15.266 1.741 -16.156 1 39.03 139 CYS A O 1
ATOM 1122 N N . ARG A 1 140 ? 17.359 1.647 -16.562 1 32.34 140 ARG A N 1
ATOM 1123 C CA . ARG A 1 140 ? 17.812 1.329 -15.219 1 32.34 140 ARG A CA 1
ATOM 1124 C C . ARG A 1 140 ? 17.531 2.473 -14.258 1 32.34 140 ARG A C 1
ATOM 1126 O O . ARG A 1 140 ? 17.641 2.307 -13.039 1 32.34 140 ARG A O 1
ATOM 1133 N N . ARG A 1 141 ? 17.531 3.748 -14.734 1 33 141 ARG A N 1
ATOM 1134 C CA . ARG A 1 141 ? 17.312 4.91 -13.883 1 33 141 ARG A CA 1
ATOM 1135 C C . ARG A 1 141 ? 15.891 4.918 -13.328 1 33 141 ARG A C 1
ATOM 1137 O O . ARG A 1 141 ? 15.672 5.301 -12.18 1 33 141 ARG A O 1
ATOM 1144 N N . CYS A 1 142 ? 14.914 4.898 -14.031 1 37.31 142 CYS A N 1
ATOM 1145 C CA . CYS A 1 142 ? 13.516 4.848 -13.625 1 37.31 142 CYS A CA 1
ATOM 1146 C C . CYS A 1 142 ? 13.25 3.648 -12.719 1 37.31 142 CYS A C 1
ATOM 1148 O O . CYS A 1 142 ? 12.352 3.68 -11.883 1 37.31 142 CYS A O 1
ATOM 1150 N N . LEU A 1 143 ? 13.656 2.418 -13.117 1 36.81 143 LEU A N 1
ATOM 1151 C CA . LEU A 1 143 ? 13.945 1.408 -12.102 1 36.81 143 LEU A CA 1
ATOM 1152 C C . LEU A 1 143 ? 14.938 1.939 -11.07 1 36.81 143 LEU A C 1
ATOM 1154 O O . LEU A 1 143 ? 15.359 1.207 -10.172 1 36.81 143 LEU A O 1
ATOM 1158 N N . CYS A 1 144 ? 15.797 2.936 -11.555 1 37.97 144 CYS A N 1
ATOM 1159 C CA . CYS A 1 144 ? 16.969 3.549 -10.938 1 37.97 144 CYS A CA 1
ATOM 1160 C C . CYS A 1 144 ? 16.609 4.137 -9.57 1 37.97 144 CYS A C 1
ATOM 1162 O O . CYS A 1 144 ? 16.797 5.336 -9.344 1 37.97 144 CYS A O 1
ATOM 1164 N N . LEU A 1 145 ? 15.508 4.016 -9.242 1 35.31 145 LEU A N 1
ATOM 1165 C CA . LEU A 1 145 ? 15.547 4.242 -7.805 1 35.31 145 LEU A CA 1
ATOM 1166 C C . LEU A 1 145 ? 16.828 3.678 -7.203 1 35.31 145 LEU A C 1
ATOM 1168 O O . LEU A 1 145 ? 17.062 3.803 -5.996 1 35.31 145 LEU A O 1
ATOM 1172 N N . SER A 1 146 ? 17.469 2.781 -7.797 1 34.38 146 SER A N 1
ATOM 1173 C CA . SER A 1 146 ? 18.844 2.467 -7.414 1 34.38 146 SER A CA 1
ATOM 1174 C C . SER A 1 146 ? 19.672 3.734 -7.23 1 34.38 146 SER A C 1
ATOM 1176 O O . SER A 1 146 ? 20.812 3.676 -6.762 1 34.38 146 SER A O 1
ATOM 1178 N N . LEU A 1 147 ? 19.422 4.695 -8.023 1 33.84 147 LEU A N 1
ATOM 1179 C CA . LEU A 1 147 ? 20.156 5.93 -7.773 1 33.84 147 LEU A CA 1
ATOM 1180 C C . LEU A 1 147 ? 19.812 6.504 -6.402 1 33.84 147 LEU A C 1
ATOM 1182 O O . LEU A 1 147 ? 20.359 7.527 -5.996 1 33.84 147 LEU A O 1
ATOM 1186 N N . ILE A 1 148 ? 18.719 6.117 -5.977 1 34.72 148 ILE A N 1
ATOM 1187 C CA . ILE A 1 148 ? 18.562 6.551 -4.594 1 34.72 148 ILE A CA 1
ATOM 1188 C C . ILE A 1 148 ? 19.516 5.777 -3.699 1 34.72 148 ILE A C 1
ATOM 1190 O O . ILE A 1 148 ? 19.406 4.555 -3.562 1 34.72 148 ILE A O 1
ATOM 1194 N N . SER A 1 149 ? 20.75 6.047 -3.734 1 32.19 149 SER A N 1
ATOM 1195 C CA . SER A 1 149 ? 21.75 5.523 -2.811 1 32.19 149 SER A CA 1
ATOM 1196 C C . SER A 1 149 ? 21.109 5.098 -1.49 1 32.19 149 SER A C 1
ATOM 1198 O O . SER A 1 149 ? 20.297 5.828 -0.923 1 32.19 149 SER A O 1
ATOM 1200 N N . PRO A 1 150 ? 21.125 3.809 -1.292 1 31.89 150 PRO A N 1
ATOM 1201 C CA . PRO A 1 150 ? 20.797 3.529 0.109 1 31.89 150 PRO A CA 1
ATOM 1202 C C . PRO A 1 150 ? 21.375 4.57 1.066 1 31.89 150 PRO A C 1
ATOM 1204 O O . PRO A 1 150 ? 22.469 5.098 0.83 1 31.89 150 PRO A O 1
ATOM 1207 N N . ILE A 1 151 ? 20.672 5.348 1.56 1 28.48 151 ILE A N 1
ATOM 1208 C CA . ILE A 1 151 ? 21.281 6.133 2.627 1 28.48 151 ILE A CA 1
ATOM 1209 C C . ILE A 1 151 ? 22.172 5.23 3.486 1 28.48 151 ILE A C 1
ATOM 1211 O O . ILE A 1 151 ? 21.672 4.414 4.262 1 28.48 151 ILE A O 1
ATOM 1215 N N . VAL A 1 152 ? 23.125 4.539 2.938 1 25.81 152 VAL A N 1
ATOM 1216 C CA . VAL A 1 152 ? 24.141 3.961 3.812 1 25.81 152 VAL A CA 1
ATOM 1217 C C . VAL A 1 152 ? 24.703 5.043 4.727 1 25.81 152 VAL A C 1
ATOM 1219 O O . VAL A 1 152 ? 25.281 6.031 4.254 1 25.81 152 VAL A O 1
ATOM 1222 N N . LYS A 1 153 ? 24.109 5.207 5.93 1 28.75 153 LYS A N 1
ATOM 1223 C CA . LYS A 1 153 ? 24.922 5.918 6.922 1 28.75 153 LYS A CA 1
ATOM 1224 C C . LYS A 1 153 ? 26.344 5.383 6.961 1 28.75 153 LYS A C 1
ATOM 1226 O O . LYS A 1 153 ? 26.562 4.18 6.816 1 28.75 153 LYS A O 1
ATOM 1231 N N . GLY A 1 154 ? 27.297 6.07 6.453 1 24.53 154 GLY A N 1
ATOM 1232 C CA . GLY A 1 154 ? 28.75 5.965 6.566 1 24.53 154 GLY A CA 1
ATOM 1233 C C . GLY A 1 154 ? 29.203 5.293 7.852 1 24.53 154 GLY A C 1
ATOM 1234 O O . GLY A 1 154 ? 28.938 5.801 8.945 1 24.53 154 GLY A O 1
ATOM 1235 N N . VAL A 1 155 ? 29.281 3.996 7.973 1 27.59 155 VAL A N 1
ATOM 1236 C CA . VAL A 1 155 ? 30.188 3.477 9 1 27.59 155 VAL A CA 1
ATOM 1237 C C . VAL A 1 155 ? 31.578 4.082 8.82 1 27.59 155 VAL A C 1
ATOM 1239 O O . VAL A 1 155 ? 32.125 4.051 7.723 1 27.59 155 VAL A O 1
ATOM 1242 N N . GLY A 1 156 ? 31.828 5.129 9.516 1 24.08 156 GLY A N 1
ATOM 1243 C CA . GLY A 1 156 ? 33.188 5.602 9.695 1 24.08 156 GLY A CA 1
ATOM 1244 C C . GLY A 1 156 ? 34.188 4.477 9.883 1 24.08 156 GLY A C 1
ATOM 1245 O O . GLY A 1 156 ? 34 3.605 10.734 1 24.08 156 GLY A O 1
ATOM 1246 N N . GLU A 1 157 ? 34.656 3.961 8.891 1 24.44 157 GLU A N 1
ATOM 1247 C CA . GLU A 1 157 ? 35.938 3.262 8.977 1 24.44 157 GLU A CA 1
ATOM 1248 C C . GLU A 1 157 ? 36.969 4.051 9.812 1 24.44 157 GLU A C 1
ATOM 1250 O O . GLU A 1 157 ? 37.344 5.152 9.43 1 24.44 157 GLU A O 1
ATOM 1255 N N . THR A 1 158 ? 36.938 3.992 11.164 1 23.97 158 THR A N 1
ATOM 1256 C CA . THR A 1 158 ? 38.156 4.277 11.93 1 23.97 158 THR A CA 1
ATOM 1257 C C . THR A 1 158 ? 39.344 3.502 11.367 1 23.97 158 THR A C 1
ATOM 1259 O O . THR A 1 158 ? 39.281 2.275 11.258 1 23.97 158 THR A O 1
ATOM 1262 N N . THR A 1 159 ? 40.062 4.199 10.594 1 22 159 THR A N 1
ATOM 1263 C CA . THR A 1 159 ? 41.5 3.902 10.625 1 22 159 THR A CA 1
ATOM 1264 C C . THR A 1 159 ? 42.062 4.125 12.023 1 22 159 THR A C 1
ATOM 1266 O O . THR A 1 159 ? 41.688 5.062 12.719 1 22 159 THR A O 1
ATOM 1269 N N . MET B 1 1 ? 21.047 -1.744 8.398 1 36.59 1 MET B N 1
ATOM 1270 C CA . MET B 1 1 ? 20.734 -0.433 8.953 1 36.59 1 MET B CA 1
ATOM 1271 C C . MET B 1 1 ? 19.734 -0.558 10.109 1 36.59 1 MET B C 1
ATOM 1273 O O . MET B 1 1 ? 18.906 -1.466 10.117 1 36.59 1 MET B O 1
ATOM 1277 N N . PRO B 1 2 ? 20.047 -0.184 11.211 1 44.25 2 PRO B N 1
ATOM 1278 C CA . PRO B 1 2 ? 19.109 -0.337 12.32 1 44.25 2 PRO B CA 1
ATOM 1279 C C . PRO B 1 2 ? 17.688 0.053 11.953 1 44.25 2 PRO B C 1
ATOM 1281 O O . PRO B 1 2 ? 17.469 1.016 11.211 1 44.25 2 PRO B O 1
ATOM 1284 N N . GLU B 1 3 ? 16.875 -0.914 11.836 1 58.66 3 GLU B N 1
ATOM 1285 C CA . GLU B 1 3 ? 15.477 -0.628 11.508 1 58.66 3 GLU B CA 1
ATOM 1286 C C . GLU B 1 3 ? 14.93 0.505 12.367 1 58.66 3 GLU B C 1
ATOM 1288 O O . GLU B 1 3 ? 15.039 0.467 13.594 1 58.66 3 GLU B O 1
ATOM 1293 N N . ASN B 1 4 ? 15.016 1.818 11.922 1 84.88 4 ASN B N 1
ATOM 1294 C CA . ASN B 1 4 ? 14.414 2.924 12.648 1 84.88 4 ASN B CA 1
ATOM 1295 C C . ASN B 1 4 ? 12.898 2.74 12.797 1 84.88 4 ASN B C 1
ATOM 1297 O O . ASN B 1 4 ? 12.203 2.541 11.805 1 84.88 4 ASN B O 1
ATOM 1301 N N . TYR B 1 5 ? 12.625 2.525 14.094 1 95.06 5 TYR B N 1
ATOM 1302 C CA . TYR B 1 5 ? 11.219 2.336 14.406 1 95.06 5 TYR B CA 1
ATOM 1303 C C . TYR B 1 5 ? 10.484 3.672 14.445 1 95.06 5 TYR B C 1
ATOM 1305 O O . TYR B 1 5 ? 11.086 4.707 14.742 1 95.06 5 TYR B O 1
ATOM 1313 N N . PHE B 1 6 ? 9.312 3.625 14.07 1 97.12 6 PHE B N 1
ATOM 1314 C CA . PHE B 1 6 ? 8.406 4.766 14.125 1 97.12 6 PHE B CA 1
ATOM 1315 C C . PHE B 1 6 ? 6.977 4.312 14.406 1 97.12 6 PHE B C 1
ATOM 1317 O O . PHE B 1 6 ? 6.695 3.111 14.43 1 97.12 6 PHE B O 1
ATOM 1324 N N . TYR B 1 7 ? 6.168 5.258 14.664 1 97.12 7 TYR B N 1
ATOM 1325 C CA . TYR B 1 7 ? 4.758 4.961 14.891 1 97.12 7 TYR B CA 1
ATOM 1326 C C . TYR B 1 7 ? 3.906 5.414 13.711 1 97.12 7 TYR B C 1
ATOM 1328 O O . TYR B 1 7 ? 4.125 6.492 13.156 1 97.12 7 TYR B O 1
ATOM 1336 N N . VAL B 1 8 ? 3.043 4.547 13.305 1 98.19 8 VAL B N 1
ATOM 1337 C CA . VAL B 1 8 ? 1.921 4.98 12.477 1 98.19 8 VAL B CA 1
ATOM 1338 C C . VAL B 1 8 ? 0.702 5.242 13.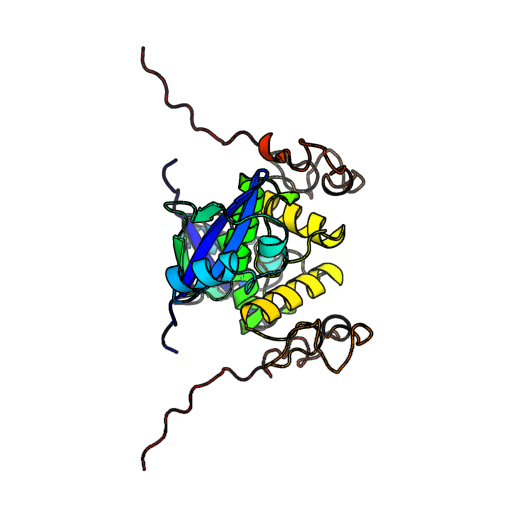359 1 98.19 8 VAL B C 1
ATOM 1340 O O . VAL B 1 8 ? 0.273 4.371 14.117 1 98.19 8 VAL B O 1
ATOM 1343 N N . TYR B 1 9 ? 0.162 6.438 13.266 1 97.94 9 TYR B N 1
ATOM 1344 C CA . TYR B 1 9 ? -0.938 6.84 14.141 1 97.94 9 TYR B CA 1
ATOM 1345 C C . TYR B 1 9 ? -2.154 7.262 13.32 1 97.94 9 TYR B C 1
ATOM 1347 O O . TYR B 1 9 ? -2.031 7.582 12.133 1 97.94 9 TYR B O 1
ATOM 1355 N N . VAL B 1 10 ? -3.271 7.195 14 1 98.25 10 VAL B N 1
ATOM 1356 C CA . VAL B 1 10 ? -4.535 7.605 13.398 1 98.25 10 VAL B CA 1
ATOM 1357 C C . VAL B 1 10 ? -5.184 8.695 14.242 1 98.25 10 VAL B C 1
ATOM 1359 O O . VAL B 1 10 ? -5.289 8.562 15.469 1 98.25 10 VAL B O 1
ATOM 1362 N N . LEU B 1 11 ? -5.523 9.766 13.602 1 98 11 LEU B N 1
ATOM 1363 C CA . LEU B 1 11 ? -6.258 10.844 14.25 1 98 11 LEU B CA 1
ATOM 1364 C C . LEU B 1 11 ? -7.738 10.797 13.883 1 98 11 LEU B C 1
ATOM 1366 O O . LEU B 1 11 ? -8.086 10.531 12.727 1 98 11 LEU B O 1
ATOM 1370 N N . ARG B 1 12 ? -8.508 11.008 14.867 1 97.75 12 ARG B N 1
ATOM 1371 C CA . ARG B 1 12 ? -9.922 11.281 14.625 1 97.75 12 ARG B CA 1
ATOM 1372 C C . ARG B 1 12 ? -10.156 12.773 14.406 1 97.75 12 ARG B C 1
ATOM 1374 O O . ARG B 1 12 ? -9.656 13.602 15.172 1 97.75 12 ARG B O 1
ATOM 1381 N N . LEU B 1 13 ? -10.867 13.062 13.375 1 97.31 13 LEU B N 1
ATOM 1382 C CA . LEU B 1 13 ? -11.195 14.445 13.039 1 97.31 13 LEU B CA 1
ATOM 1383 C C . LEU B 1 13 ? -12.703 14.672 13.086 1 97.31 13 LEU B C 1
ATOM 1385 O O . LEU B 1 13 ? -13.477 13.719 13.172 1 97.31 13 LEU B O 1
ATOM 1389 N N . ALA B 1 14 ? -13.109 15.891 13.008 1 96.56 14 ALA B N 1
ATOM 1390 C CA . ALA B 1 14 ? -14.523 16.234 12.953 1 96.56 14 ALA B CA 1
ATOM 1391 C C . ALA B 1 14 ? -15.18 15.672 11.695 1 96.56 14 ALA B C 1
ATOM 1393 O O . ALA B 1 14 ? -14.492 15.297 10.742 1 96.56 14 ALA B O 1
ATOM 1394 N N . HIS B 1 15 ? -16.484 15.43 11.719 1 93.44 15 HIS B N 1
ATOM 1395 C CA . HIS B 1 15 ? -17.344 15.039 10.602 1 93.44 15 HIS B CA 1
ATOM 1396 C C . HIS B 1 15 ? -16.984 13.641 10.102 1 93.44 15 HIS B C 1
ATOM 1398 O O . HIS B 1 15 ? -17.047 13.375 8.898 1 93.44 15 HIS B O 1
ATOM 1404 N N . GLY B 1 16 ? -16.375 12.828 10.969 1 94.25 16 GLY B N 1
ATOM 1405 C CA . GLY B 1 16 ? -16.172 11.422 10.641 1 94.25 16 GLY B CA 1
ATOM 1406 C C . GLY B 1 16 ? -14.945 11.195 9.773 1 94.25 16 GLY B C 1
ATOM 1407 O O . GLY B 1 16 ? -14.875 10.211 9.039 1 94.25 16 GLY B O 1
ATOM 1408 N N . LYS B 1 17 ? -14.07 12.141 9.852 1 95.69 17 LYS B N 1
ATOM 1409 C CA . LYS B 1 17 ? -12.852 12.016 9.055 1 95.69 17 LYS B CA 1
ATOM 1410 C C . LYS B 1 17 ? -11.695 11.5 9.898 1 95.69 17 LYS B C 1
ATOM 1412 O O . LYS B 1 17 ? -11.711 11.602 11.125 1 95.69 17 LYS B O 1
ATOM 1417 N N . TYR B 1 18 ? -10.734 10.914 9.203 1 97.38 18 TYR B N 1
ATOM 1418 C CA . TYR B 1 18 ? -9.562 10.359 9.859 1 97.38 18 TYR B CA 1
ATOM 1419 C C . TYR B 1 18 ? -8.289 10.711 9.109 1 97.38 18 TYR B C 1
ATOM 1421 O O . TYR B 1 18 ? -8.305 10.859 7.883 1 97.38 18 TYR B O 1
ATOM 1429 N N . TYR B 1 19 ? -7.273 10.844 9.844 1 98.12 19 TYR B N 1
ATOM 1430 C CA . TYR B 1 19 ? -5.953 11.086 9.266 1 98.12 19 TYR B CA 1
ATOM 1431 C C . TYR B 1 19 ? -4.941 10.062 9.766 1 98.12 19 TYR B C 1
ATOM 1433 O O . TYR B 1 19 ? -4.914 9.734 10.953 1 98.12 19 TYR B O 1
ATOM 1441 N N . VAL B 1 20 ? -4.195 9.516 8.883 1 98.44 20 VAL B N 1
ATOM 1442 C CA . VAL B 1 20 ? -3.141 8.562 9.195 1 98.44 20 VAL B CA 1
ATOM 1443 C C . VAL B 1 20 ? -1.775 9.203 8.961 1 98.44 20 VAL B C 1
ATOM 1445 O O . VAL B 1 20 ? -1.529 9.773 7.895 1 98.44 20 VAL B O 1
ATOM 1448 N N . GLY B 1 21 ? -0.913 9.141 9.953 1 97.44 21 GLY B N 1
ATOM 1449 C CA . GLY B 1 21 ? 0.435 9.672 9.82 1 97.44 21 GLY B CA 1
ATOM 1450 C C . GLY B 1 21 ? 1.486 8.797 10.477 1 97.44 21 GLY B C 1
ATOM 1451 O O . GLY B 1 21 ? 1.155 7.805 11.133 1 97.44 21 GLY B O 1
ATOM 1452 N N . LYS B 1 22 ? 2.756 9.141 10.273 1 97 22 LYS B N 1
ATOM 1453 C CA . LYS B 1 22 ? 3.863 8.461 10.93 1 97 22 LYS B CA 1
ATOM 1454 C C . LYS B 1 22 ? 4.762 9.445 11.664 1 97 22 LYS B C 1
ATOM 1456 O O . LYS B 1 22 ? 4.902 10.602 11.242 1 97 22 LYS B O 1
ATOM 1461 N N . THR B 1 23 ? 5.301 9.031 12.719 1 96.62 23 THR B N 1
ATOM 1462 C CA . THR B 1 23 ? 6.172 9.883 13.523 1 96.62 23 THR B CA 1
ATOM 1463 C C . THR B 1 23 ? 6.957 9.055 14.531 1 96.62 23 THR B C 1
ATOM 1465 O O . THR B 1 23 ? 6.633 7.887 14.773 1 96.62 23 THR B O 1
ATOM 1468 N N . THR B 1 24 ? 8.023 9.648 15.047 1 96.44 24 THR B N 1
ATOM 1469 C CA . THR B 1 24 ? 8.742 9.031 16.156 1 96.44 24 THR B CA 1
ATOM 1470 C C . THR B 1 24 ? 8.227 9.555 17.484 1 96.44 24 THR B C 1
ATOM 1472 O O . THR B 1 24 ? 8.562 9.016 18.547 1 96.44 24 THR B O 1
ATOM 1475 N N . ASN B 1 25 ? 7.348 10.578 17.438 1 96.19 25 ASN B N 1
ATOM 1476 C CA . ASN B 1 25 ? 6.785 11.195 18.625 1 96.19 25 ASN B CA 1
ATOM 1477 C C . ASN B 1 25 ? 5.332 11.609 18.406 1 96.19 25 ASN B C 1
ATOM 1479 O O . ASN B 1 25 ? 5.059 12.742 18 1 96.19 25 ASN B O 1
ATOM 1483 N N . VAL B 1 26 ? 4.457 10.742 18.844 1 96.25 26 VAL B N 1
ATOM 1484 C CA . VAL B 1 26 ? 3.045 10.922 18.516 1 96.25 26 VAL B CA 1
ATOM 1485 C C . VAL B 1 26 ? 2.494 12.133 19.266 1 96.25 26 VAL B C 1
ATOM 1487 O O . VAL B 1 26 ? 1.728 12.922 18.703 1 96.25 26 VAL B O 1
ATOM 1490 N N . LYS B 1 27 ? 2.889 12.32 20.5 1 95.31 27 LYS B N 1
ATOM 1491 C CA . LYS B 1 27 ? 2.393 13.438 21.312 1 95.31 27 LYS B CA 1
ATOM 1492 C C . LYS B 1 27 ? 2.76 14.773 20.672 1 95.31 27 LYS B C 1
ATOM 1494 O O . LYS B 1 27 ? 1.916 15.664 20.562 1 95.31 27 LYS B O 1
ATOM 1499 N N . ARG B 1 28 ? 3.961 14.898 20.328 1 96.25 28 ARG B N 1
ATOM 1500 C CA . ARG B 1 28 ? 4.418 16.125 19.672 1 96.25 28 ARG B CA 1
ATOM 1501 C C . ARG B 1 28 ? 3.654 16.359 18.375 1 96.25 28 ARG B C 1
ATOM 1503 O O . ARG B 1 28 ? 3.234 17.484 18.094 1 96.25 28 ARG B O 1
ATOM 1510 N N . ARG B 1 29 ? 3.475 15.312 17.578 1 96.56 29 ARG B N 1
ATOM 1511 C CA . ARG B 1 29 ? 2.803 15.414 16.281 1 96.56 29 ARG B CA 1
ATOM 1512 C C . ARG B 1 29 ? 1.346 15.828 16.453 1 96.56 29 ARG B C 1
ATOM 1514 O O . ARG B 1 29 ? 0.812 16.594 15.641 1 96.56 29 ARG B O 1
ATOM 1521 N N . LEU B 1 30 ? 0.738 15.289 17.484 1 96.06 30 LEU B N 1
ATOM 1522 C CA . LEU B 1 30 ? -0.642 15.664 17.781 1 96.06 30 LEU B CA 1
ATOM 1523 C C . LEU B 1 30 ? -0.761 17.156 18 1 96.06 30 LEU B C 1
ATOM 1525 O O . LEU B 1 30 ? -1.674 17.812 17.484 1 96.06 30 LEU B O 1
ATOM 1529 N N . VAL B 1 31 ? 0.123 17.719 18.781 1 96.44 31 VAL B N 1
ATOM 1530 C CA . VAL B 1 31 ? 0.129 19.141 19.062 1 96.44 31 VAL B CA 1
ATOM 1531 C C . VAL B 1 31 ? 0.304 19.938 17.766 1 96.44 31 VAL B C 1
ATOM 1533 O O . VAL B 1 31 ? -0.383 20.938 17.547 1 96.44 31 VAL B O 1
ATOM 1536 N N . GLU B 1 32 ? 1.145 19.438 16.922 1 96.94 32 GLU B N 1
ATOM 1537 C CA . GLU B 1 32 ? 1.372 20.078 15.641 1 96.94 32 GLU B CA 1
ATOM 1538 C C . GLU B 1 32 ? 0.1 20.094 14.797 1 96.94 32 GLU B C 1
ATOM 1540 O O . GLU B 1 32 ? -0.233 21.125 14.188 1 96.94 32 GLU B O 1
ATOM 1545 N N . HIS B 1 33 ? -0.576 19.031 14.727 1 96.75 33 HIS B N 1
ATOM 1546 C CA . HIS B 1 33 ? -1.817 18.953 13.969 1 96.75 33 HIS B CA 1
ATOM 1547 C C . HIS B 1 33 ? -2.883 19.875 14.562 1 96.75 33 HIS B C 1
ATOM 1549 O O . HIS B 1 33 ? -3.637 20.516 13.828 1 96.75 33 HIS B O 1
ATOM 1555 N N . ARG B 1 34 ? -2.906 20.031 15.844 1 96.06 34 ARG B N 1
ATOM 1556 C CA . ARG B 1 34 ? -3.916 20.844 16.531 1 96.06 34 ARG B CA 1
ATOM 1557 C C . ARG B 1 34 ? -3.627 22.328 16.375 1 96.06 34 ARG B C 1
ATOM 1559 O O . ARG B 1 34 ? -4.523 23.156 16.531 1 96.06 34 ARG B O 1
ATOM 1566 N N . THR B 1 35 ? -2.395 22.656 16.156 1 95.81 35 THR B N 1
ATOM 1567 C CA . THR B 1 35 ? -2.008 24.062 16.062 1 95.81 35 THR B CA 1
ATOM 1568 C C . THR B 1 35 ? -1.801 24.453 14.602 1 95.81 35 THR B C 1
ATOM 1570 O O . THR B 1 35 ? -1.029 25.375 14.312 1 95.81 35 THR B O 1
ATOM 1573 N N . ASN B 1 36 ? -2.324 23.688 13.703 1 93 36 ASN B N 1
ATOM 1574 C CA . ASN B 1 36 ? -2.369 23.969 12.273 1 93 36 ASN B CA 1
ATOM 1575 C C . ASN B 1 36 ? -0.975 23.938 11.648 1 93 36 ASN B C 1
ATOM 1577 O O . ASN B 1 36 ? -0.7 24.672 10.695 1 93 36 ASN B O 1
ATOM 1581 N N . LYS B 1 37 ? -0.152 23.203 12.234 1 93.38 37 LYS B N 1
ATOM 1582 C CA . LYS B 1 37 ? 1.201 23.031 11.711 1 93.38 37 LYS B CA 1
ATOM 1583 C C . LYS B 1 37 ? 1.376 21.656 11.078 1 93.38 37 LYS B C 1
ATOM 1585 O O . LYS B 1 37 ? 2.502 21.219 10.828 1 93.38 37 LYS B O 1
ATOM 1590 N N . GLY B 1 38 ? 0.332 20.984 10.891 1 91.94 38 GLY B N 1
ATOM 1591 C CA . GLY B 1 38 ? 0.356 19.641 10.305 1 91.94 38 GLY B CA 1
ATOM 1592 C C . GLY B 1 38 ? -0.162 19.609 8.883 1 91.94 38 GLY B C 1
ATOM 1593 O O . GLY B 1 38 ? 0.08 20.531 8.102 1 91.94 38 GLY B O 1
ATOM 1594 N N . ALA B 1 39 ? -0.754 18.562 8.5 1 92.44 39 ALA B N 1
ATOM 1595 C CA . ALA B 1 39 ? -1.246 18.359 7.141 1 92.44 39 ALA B CA 1
ATOM 1596 C C . ALA B 1 39 ? -2.432 19.266 6.84 1 92.44 39 ALA B C 1
ATOM 1598 O O . ALA B 1 39 ? -3.162 19.672 7.75 1 92.44 39 ALA B O 1
ATOM 1599 N N . ALA B 1 40 ? -2.623 19.547 5.559 1 92.12 40 ALA B N 1
ATOM 1600 C CA . ALA B 1 40 ? -3.74 20.375 5.125 1 92.12 40 ALA B CA 1
ATOM 1601 C C . ALA B 1 40 ? -5.074 19.766 5.543 1 92.12 40 ALA B C 1
ATOM 1603 O O . ALA B 1 40 ? -5.984 20.484 5.977 1 92.12 40 ALA B O 1
ATOM 1604 N N . PHE B 1 41 ? -5.191 18.5 5.465 1 94.88 41 PHE B N 1
ATOM 1605 C CA . PHE B 1 41 ? -6.426 17.781 5.777 1 94.88 41 PHE B CA 1
ATOM 1606 C C . PHE B 1 41 ? -6.805 17.969 7.238 1 94.88 41 PHE B C 1
ATOM 1608 O O . PHE B 1 41 ? -7.98 18.141 7.566 1 94.88 41 PHE B O 1
ATOM 1615 N N . THR B 1 42 ? -5.801 17.969 8.133 1 95.38 42 THR B N 1
ATOM 1616 C CA . THR B 1 42 ? -6.074 18.125 9.555 1 95.38 42 THR B CA 1
ATOM 1617 C C . THR B 1 42 ? -6.328 19.594 9.898 1 95.38 42 THR B C 1
ATOM 1619 O O . THR B 1 42 ? -6.867 19.906 10.961 1 95.38 42 THR B O 1
ATOM 1622 N N . ARG B 1 43 ? -5.945 20.5 9.008 1 94.56 43 ARG B N 1
ATOM 1623 C CA . ARG B 1 43 ? -6.285 21.922 9.172 1 94.56 43 ARG B CA 1
ATOM 1624 C C . ARG B 1 43 ? -7.742 22.1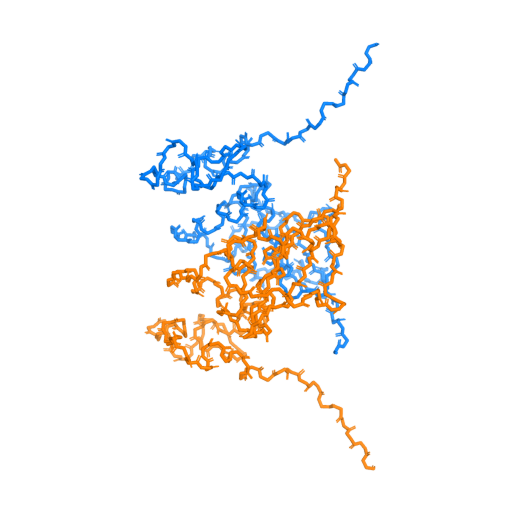72 8.789 1 94.56 43 ARG B C 1
ATOM 1626 O O . ARG B 1 43 ? -8.406 23.016 9.383 1 94.56 43 ARG B O 1
ATOM 1633 N N . GLU B 1 44 ? -8.125 21.453 7.82 1 94.5 44 GLU B N 1
ATOM 1634 C CA . GLU B 1 44 ? -9.469 21.641 7.281 1 94.5 44 GLU B CA 1
ATOM 1635 C C . GLU B 1 44 ? -10.516 20.969 8.172 1 94.5 44 GLU B C 1
ATOM 1637 O O . GLU B 1 44 ? -11.672 21.391 8.203 1 94.5 44 GLU B O 1
ATOM 1642 N N . HIS B 1 45 ? -10.117 19.953 8.812 1 95.75 45 HIS B N 1
ATOM 1643 C CA . HIS B 1 45 ? -11 19.203 9.703 1 95.75 45 HIS B CA 1
ATOM 1644 C C . HIS B 1 45 ? -10.461 19.203 11.133 1 95.75 45 HIS B C 1
ATOM 1646 O O . HIS B 1 45 ? -9.375 18.688 11.383 1 95.75 45 HIS B O 1
ATOM 1652 N N . ARG B 1 46 ? -11.242 19.656 12.016 1 96.06 46 ARG B N 1
ATOM 1653 C CA . ARG B 1 46 ? -10.805 19.828 13.398 1 96.06 46 ARG B CA 1
ATOM 1654 C C . ARG B 1 46 ? -10.312 18.5 13.977 1 96.06 46 ARG B C 1
ATOM 1656 O O . ARG B 1 46 ? -11.008 17.484 13.898 1 96.06 46 ARG B O 1
ATOM 1663 N N . VAL B 1 47 ? -9.141 18.578 14.641 1 97.62 47 VAL B N 1
ATOM 1664 C CA . VAL B 1 47 ? -8.555 17.406 15.258 1 97.62 47 VAL B CA 1
ATOM 1665 C C . VAL B 1 47 ? -9.242 17.125 16.594 1 97.62 47 VAL B C 1
ATOM 1667 O O . VAL B 1 47 ? -9.266 17.984 17.484 1 97.62 47 VAL B O 1
ATOM 1670 N N . LEU B 1 48 ? -9.805 15.945 16.688 1 96.81 48 LEU B N 1
ATOM 1671 C CA . LEU B 1 48 ? -10.492 15.555 17.906 1 96.81 48 LEU B CA 1
ATOM 1672 C C . LEU B 1 48 ? -9.562 14.781 18.844 1 96.81 48 LEU B C 1
ATOM 1674 O O . LEU B 1 48 ? -9.727 14.82 20.062 1 96.81 48 LEU B O 1
ATOM 1678 N N . GLY B 1 49 ? -8.625 14.031 18.281 1 95.25 49 GLY B N 1
ATOM 1679 C CA . GLY B 1 49 ? -7.648 13.297 19.062 1 95.25 49 GLY B CA 1
ATOM 1680 C C . GLY B 1 49 ? -7.148 12.047 18.375 1 95.25 49 GLY B C 1
ATOM 1681 O O . GLY B 1 49 ? -7.527 11.766 17.234 1 95.25 49 GLY B O 1
ATOM 1682 N N . THR B 1 50 ? -6.293 11.344 19.078 1 93.25 50 THR B N 1
ATOM 1683 C CA . THR B 1 50 ? -5.801 10.07 18.562 1 93.25 50 THR B CA 1
ATOM 1684 C C . THR B 1 50 ? -6.852 8.977 18.734 1 93.25 50 THR B C 1
ATOM 1686 O O . THR B 1 50 ? -7.676 9.031 19.641 1 93.25 50 THR B O 1
ATOM 1689 N N . VAL B 1 51 ? -6.879 8.094 17.766 1 91.31 51 VAL B N 1
ATOM 1690 C CA . VAL B 1 51 ? -7.723 6.914 17.922 1 91.31 51 VAL B CA 1
ATOM 1691 C C . VAL B 1 51 ? -7.004 5.875 18.781 1 91.31 51 VAL B C 1
ATOM 1693 O O . VAL B 1 51 ? -5.938 5.383 18.406 1 91.31 51 VAL B O 1
ATOM 1696 N N . PRO B 1 52 ? -7.668 5.566 19.906 1 85.81 52 PRO B N 1
ATOM 1697 C CA . PRO B 1 52 ? -7.031 4.586 20.781 1 85.81 52 PRO B CA 1
ATOM 1698 C C . PRO B 1 52 ? -6.781 3.246 20.094 1 85.81 52 PRO B C 1
ATOM 1700 O O . PRO B 1 52 ? -7.578 2.818 19.266 1 85.81 52 PRO B O 1
ATOM 1703 N N . TYR B 1 53 ? -5.66 2.574 20.359 1 85.94 53 TYR B N 1
ATOM 1704 C CA . TYR B 1 53 ? -5.289 1.241 19.891 1 85.94 53 TYR B CA 1
ATOM 1705 C C . TYR B 1 53 ? -4.996 1.244 18.406 1 85.94 53 TYR B C 1
ATOM 1707 O O . TYR B 1 53 ? -4.945 0.186 17.766 1 85.94 53 TYR B O 1
ATOM 1715 N N . ARG B 1 54 ? -4.965 2.484 17.875 1 91.81 54 ARG B N 1
ATOM 1716 C CA . ARG B 1 54 ? -4.586 2.576 16.469 1 91.81 54 ARG B CA 1
ATOM 1717 C C . ARG B 1 54 ? -3.289 3.359 16.297 1 91.81 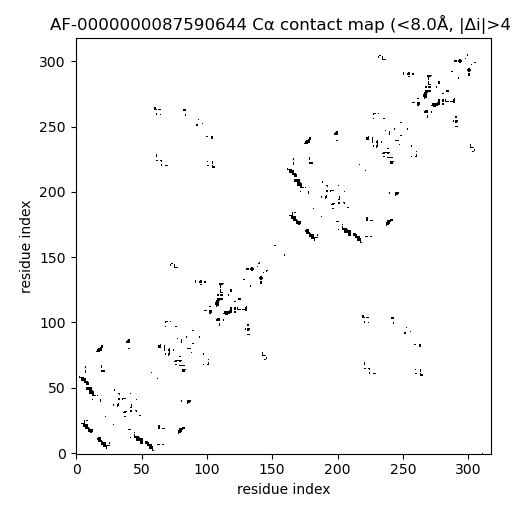54 ARG B C 1
ATOM 1719 O O . ARG B 1 54 ? -3.215 4.281 15.484 1 91.81 54 ARG B O 1
ATOM 1726 N N . ILE B 1 55 ? -2.391 3.01 17.156 1 93.62 55 ILE B N 1
ATOM 1727 C CA . ILE B 1 55 ? -0.985 3.396 17.094 1 93.62 55 ILE B CA 1
ATOM 1728 C C . ILE B 1 55 ? -0.118 2.158 16.875 1 93.62 55 ILE B C 1
ATOM 1730 O O . ILE B 1 55 ? -0.124 1.239 17.703 1 93.62 55 ILE B O 1
ATOM 1734 N N . HIS B 1 56 ? 0.587 2.111 15.781 1 96.56 56 HIS B N 1
ATOM 1735 C CA . HIS B 1 56 ? 1.295 0.912 15.352 1 96.56 56 HIS B CA 1
ATOM 1736 C C . HIS B 1 56 ? 2.801 1.151 15.289 1 96.56 56 HIS B C 1
ATOM 1738 O O . HIS B 1 56 ? 3.264 2.037 14.562 1 96.56 56 HIS B O 1
ATOM 1744 N N . LEU B 1 57 ? 3.539 0.457 16.078 1 95.56 57 LEU B N 1
ATOM 1745 C CA . LEU B 1 57 ? 4.992 0.488 15.961 1 95.56 57 LEU B CA 1
ATOM 1746 C C . LEU B 1 57 ? 5.453 -0.234 14.703 1 95.56 57 LEU B C 1
ATOM 1748 O O . LEU B 1 57 ? 5.117 -1.401 14.492 1 95.56 57 LEU B O 1
ATOM 1752 N N . CYS B 1 58 ? 6.152 0.493 13.875 1 96 58 CYS B N 1
ATOM 1753 C CA . CYS B 1 58 ? 6.516 -0.046 12.57 1 96 58 CYS B CA 1
ATOM 1754 C C . CYS B 1 58 ? 7.992 0.189 12.273 1 96 58 CYS B C 1
ATOM 1756 O O . CYS B 1 58 ? 8.609 1.087 12.852 1 96 58 CYS B O 1
ATOM 1758 N N . SER B 1 59 ? 8.523 -0.645 11.414 1 94.62 59 SER B N 1
ATOM 1759 C CA . SER B 1 59 ? 9.883 -0.454 10.914 1 94.62 59 SER B CA 1
ATOM 1760 C C . SER B 1 59 ? 9.914 -0.406 9.391 1 94.62 59 SER B C 1
ATOM 1762 O O . SER B 1 59 ? 10.906 0.01 8.797 1 94.62 59 SER B O 1
ATOM 1764 N N . ASN B 1 60 ? 8.828 -0.846 8.766 1 95.44 60 ASN B N 1
ATOM 1765 C CA . ASN B 1 60 ? 8.68 -0.767 7.312 1 95.44 60 ASN B CA 1
ATOM 1766 C C . ASN B 1 60 ? 8.188 0.609 6.875 1 95.44 60 ASN B C 1
ATOM 1768 O O . ASN B 1 60 ? 7.086 1.023 7.238 1 95.44 60 ASN B O 1
ATOM 1772 N N . VAL B 1 61 ? 8.953 1.282 6.07 1 94.94 61 VAL B N 1
ATOM 1773 C CA . VAL B 1 61 ? 8.664 2.67 5.723 1 94.94 61 VAL B CA 1
ATOM 1774 C C . VAL B 1 61 ? 7.387 2.744 4.895 1 94.94 61 VAL B C 1
ATOM 1776 O O . VAL B 1 61 ? 6.789 3.814 4.758 1 94.94 61 VAL B O 1
ATOM 1779 N N . PHE B 1 62 ? 6.898 1.684 4.379 1 97.31 62 PHE B N 1
ATOM 1780 C CA . PHE B 1 62 ? 5.703 1.661 3.549 1 97.31 62 PHE B CA 1
ATOM 1781 C C . PHE B 1 62 ? 4.453 1.454 4.398 1 97.31 62 PHE B C 1
ATOM 1783 O O . PHE B 1 62 ? 3.336 1.457 3.881 1 97.31 62 PHE B O 1
ATOM 1790 N N . ALA B 1 63 ? 4.605 1.346 5.68 1 97.88 63 ALA B N 1
ATOM 1791 C CA . ALA B 1 63 ? 3.52 1.01 6.598 1 97.88 63 ALA B CA 1
ATOM 1792 C C . ALA B 1 63 ? 2.465 2.113 6.629 1 97.88 63 ALA B C 1
ATOM 1794 O O . ALA B 1 63 ? 1.271 1.836 6.766 1 97.88 63 ALA B O 1
ATOM 1795 N N . GLU B 1 64 ? 2.877 3.35 6.484 1 97.94 64 GLU B N 1
ATOM 1796 C CA . GLU B 1 64 ? 1.922 4.453 6.543 1 97.94 64 GLU B CA 1
ATOM 1797 C C . GLU B 1 64 ? 0.863 4.32 5.449 1 97.94 64 GLU B C 1
ATOM 1799 O O . GLU B 1 64 ? -0.332 4.457 5.719 1 97.94 64 GLU B O 1
ATOM 1804 N N . ASN B 1 65 ? 1.311 4.02 4.238 1 98.12 65 ASN B N 1
ATOM 1805 C CA . ASN B 1 65 ? 0.373 3.85 3.135 1 98.12 65 ASN B CA 1
ATOM 1806 C C . ASN B 1 65 ? -0.51 2.621 3.334 1 98.12 65 ASN B C 1
ATOM 1808 O O . ASN B 1 65 ? -1.706 2.656 3.039 1 98.12 65 ASN B O 1
ATOM 1812 N N . MET B 1 66 ? 0.103 1.552 3.84 1 98.12 66 MET B N 1
ATOM 1813 C CA . MET B 1 66 ? -0.667 0.339 4.102 1 98.12 66 MET B CA 1
ATOM 1814 C C . MET B 1 66 ? -1.81 0.618 5.07 1 98.12 66 MET B C 1
ATOM 1816 O O . MET B 1 66 ? -2.951 0.227 4.82 1 98.12 66 MET B O 1
ATOM 1820 N N . TYR B 1 67 ? -1.545 1.314 6.133 1 98.25 67 TYR B N 1
ATOM 1821 C CA . TYR B 1 67 ? -2.564 1.579 7.145 1 98.25 67 TYR B CA 1
ATOM 1822 C C . TYR B 1 67 ? -3.588 2.586 6.633 1 98.25 67 TYR B C 1
ATOM 1824 O O . TYR B 1 67 ? -4.766 2.521 6.996 1 98.25 67 TYR B O 1
ATOM 1832 N N . THR B 1 68 ? -3.146 3.506 5.793 1 98.12 68 THR B N 1
ATOM 1833 C CA . THR B 1 68 ? -4.102 4.43 5.191 1 98.12 68 THR B CA 1
ATOM 1834 C C . THR B 1 68 ? -5.16 3.666 4.398 1 98.12 68 THR B C 1
ATOM 1836 O O . THR B 1 68 ? -6.359 3.902 4.566 1 98.12 68 THR B O 1
ATOM 1839 N N . ILE B 1 69 ? -4.711 2.697 3.631 1 97.31 69 ILE B N 1
ATOM 1840 C CA . ILE B 1 69 ? -5.633 1.901 2.828 1 97.31 69 ILE B CA 1
ATOM 1841 C C . ILE B 1 69 ? -6.508 1.05 3.744 1 97.31 69 ILE B C 1
ATOM 1843 O O . ILE B 1 69 ? -7.711 0.911 3.508 1 97.31 69 ILE B O 1
ATOM 1847 N N . LYS B 1 70 ? -5.91 0.505 4.742 1 96.44 70 LYS B N 1
ATOM 1848 C CA . LYS B 1 70 ? -6.676 -0.29 5.695 1 96.44 70 LYS B CA 1
ATOM 1849 C C . LYS B 1 70 ? -7.832 0.516 6.281 1 96.44 70 LYS B C 1
ATOM 1851 O O . LYS B 1 70 ? -8.969 0.038 6.328 1 96.44 70 LYS B O 1
ATOM 1856 N N . TYR B 1 71 ? -7.535 1.7 6.621 1 96.38 71 TYR B N 1
ATOM 1857 C CA . TYR B 1 71 ? -8.562 2.477 7.312 1 96.38 71 TYR B CA 1
ATOM 1858 C C . TYR B 1 71 ? -9.523 3.109 6.316 1 96.38 71 TYR B C 1
ATOM 1860 O O . TYR B 1 71 ? -10.672 3.396 6.656 1 96.38 71 TYR B O 1
ATOM 1868 N N . MET B 1 72 ? -9.047 3.35 5.109 1 93.81 72 MET B N 1
ATOM 1869 C CA . MET B 1 72 ? -10.008 3.674 4.062 1 93.81 72 MET B CA 1
ATOM 1870 C C . MET B 1 72 ? -11.031 2.555 3.895 1 93.81 72 MET B C 1
ATOM 1872 O O . MET B 1 72 ? -12.219 2.82 3.711 1 93.81 72 MET B O 1
ATOM 1876 N N . SER B 1 73 ? -10.492 1.342 3.975 1 91.69 73 SER B N 1
ATOM 1877 C CA . SER B 1 73 ? -11.375 0.186 3.855 1 91.69 73 SER B CA 1
ATOM 1878 C C . SER B 1 73 ? -12.367 0.123 5.012 1 91.69 73 SER B C 1
ATOM 1880 O O . SER B 1 73 ? -13.516 -0.285 4.836 1 91.69 73 SER B O 1
ATOM 1882 N N . GLN B 1 74 ? -11.969 0.58 6.168 1 92 74 GLN B N 1
ATOM 1883 C CA . GLN B 1 74 ? -12.781 0.449 7.375 1 92 74 GLN B CA 1
ATOM 1884 C C . GLN B 1 74 ? -13.75 1.619 7.512 1 92 74 GLN B C 1
ATOM 1886 O O . GLN B 1 74 ? -14.898 1.436 7.926 1 92 74 GLN B O 1
ATOM 1891 N N . PHE B 1 75 ? -13.266 2.838 7.117 1 91.94 75 PHE B N 1
ATOM 1892 C CA . PHE B 1 75 ? -14.039 4.023 7.469 1 91.94 75 PHE B CA 1
ATOM 1893 C C . PHE B 1 75 ? -14.578 4.715 6.219 1 91.94 75 PHE B C 1
ATOM 1895 O O . PHE B 1 75 ? -15.305 5.703 6.316 1 91.94 75 PHE B O 1
ATOM 1902 N N . GLY B 1 76 ? -14.242 4.191 5.066 1 90.5 76 GLY B N 1
ATOM 1903 C CA . GLY B 1 76 ? -14.625 4.832 3.818 1 90.5 76 GLY B CA 1
ATOM 1904 C C . GLY B 1 76 ? -13.484 5.586 3.158 1 90.5 76 GLY B C 1
ATOM 1905 O O . GLY B 1 76 ? -12.773 6.348 3.818 1 90.5 76 GLY B O 1
ATOM 1906 N N . ILE B 1 77 ? -13.352 5.426 1.903 1 92 77 ILE B N 1
ATOM 1907 C CA . ILE B 1 77 ? -12.211 5.922 1.145 1 92 77 ILE B CA 1
ATOM 1908 C C . ILE B 1 77 ? -12.133 7.441 1.264 1 92 77 ILE B C 1
ATOM 1910 O O . ILE B 1 77 ? -11.055 8 1.481 1 92 77 ILE B O 1
ATOM 1914 N N . ASP B 1 78 ? -13.234 8.156 1.266 1 89 78 ASP B N 1
ATOM 1915 C CA . ASP B 1 78 ? -13.234 9.617 1.251 1 89 78 ASP B CA 1
ATOM 1916 C C . ASP B 1 78 ? -13.086 10.18 2.662 1 89 78 ASP B C 1
ATOM 1918 O O . ASP B 1 78 ? -12.836 11.375 2.834 1 89 78 ASP B O 1
ATOM 1922 N N . ASN B 1 79 ? -13.125 9.336 3.619 1 92.94 79 ASN B N 1
ATOM 1923 C CA . ASN B 1 79 ? -13.094 9.789 5.004 1 92.94 79 ASN B CA 1
ATOM 1924 C C . ASN B 1 79 ? -11.688 9.719 5.586 1 92.94 79 ASN B C 1
ATOM 1926 O O . ASN B 1 79 ? -11.445 10.188 6.699 1 92.94 79 ASN B O 1
ATOM 1930 N N . VAL B 1 80 ? -10.836 9.156 4.84 1 96.31 80 VAL B N 1
ATOM 1931 C CA . VAL B 1 80 ? -9.492 8.93 5.375 1 96.31 80 VAL B CA 1
ATOM 1932 C C . VAL B 1 80 ? -8.453 9.523 4.438 1 96.31 80 VAL B C 1
ATOM 1934 O O . VAL B 1 80 ? -8.555 9.391 3.217 1 96.31 80 VAL B O 1
ATOM 1937 N N . ARG B 1 81 ? -7.535 10.211 5.023 1 97.75 81 ARG B N 1
ATOM 1938 C CA . ARG B 1 81 ? -6.367 10.672 4.281 1 97.75 81 ARG B CA 1
ATOM 1939 C C . ARG B 1 81 ? -5.078 10.359 5.031 1 97.75 81 ARG B C 1
ATOM 1941 O O . ARG B 1 81 ? -5.098 10.156 6.25 1 97.75 81 ARG B O 1
ATOM 1948 N N . GLY B 1 82 ? -3.982 10.305 4.34 1 97.31 82 GLY B N 1
ATOM 1949 C CA . GLY B 1 82 ? -2.672 9.984 4.879 1 97.31 82 GLY B CA 1
ATOM 1950 C C . GLY B 1 82 ? -1.721 9.422 3.842 1 97.31 82 GLY B C 1
ATOM 1951 O O . GLY B 1 82 ? -2.141 9.055 2.744 1 97.31 82 GLY B O 1
ATOM 1952 N N . GLY B 1 83 ? -0.452 9.359 4.152 1 95.88 83 GLY B N 1
ATOM 1953 C CA . GLY B 1 83 ? 0.531 8.852 3.209 1 95.88 83 GLY B CA 1
ATOM 1954 C C . GLY B 1 83 ? 0.567 9.633 1.908 1 95.88 83 GLY B C 1
ATOM 1955 O O . GLY B 1 83 ? 0.678 10.859 1.919 1 95.88 83 GLY B O 1
ATOM 1956 N N . MET B 1 84 ? 0.427 8.891 0.857 1 94.56 84 MET B N 1
ATOM 1957 C CA . MET B 1 84 ? 0.526 9.578 -0.43 1 94.56 84 MET B CA 1
ATOM 1958 C C . MET B 1 84 ? -0.812 10.195 -0.822 1 94.56 84 MET B C 1
ATOM 1960 O O . MET B 1 84 ? -0.889 10.953 -1.79 1 94.56 84 MET B O 1
ATOM 1964 N N . TRP B 1 85 ? -1.837 9.914 -0.098 1 95.44 85 TRP B N 1
ATOM 1965 C CA . TRP B 1 85 ? -3.158 10.477 -0.359 1 95.44 85 TRP B CA 1
ATOM 1966 C C . TRP B 1 85 ? -3.467 11.609 0.609 1 95.44 85 TRP B C 1
ATOM 1968 O O . TRP B 1 85 ? -4.254 11.445 1.544 1 95.44 85 TRP B O 1
ATOM 1978 N N . THR B 1 86 ? -3.004 12.766 0.315 1 90.38 86 THR B N 1
ATOM 1979 C CA . THR B 1 86 ? -3.109 13.875 1.257 1 90.38 86 THR B CA 1
ATOM 1980 C C . THR B 1 86 ? -4.09 14.93 0.747 1 90.38 86 THR B C 1
ATOM 1982 O O . THR B 1 86 ? -4.508 15.812 1.498 1 90.38 86 THR B O 1
ATOM 1985 N N . ARG B 1 87 ? -4.457 14.781 -0.446 1 86.38 87 ARG B N 1
ATOM 1986 C CA . ARG B 1 87 ? -5.352 15.766 -1.037 1 86.38 87 ARG B CA 1
ATOM 1987 C C . ARG B 1 87 ? -6.801 15.508 -0.64 1 86.38 87 ARG B C 1
ATOM 1989 O O . ARG B 1 87 ? -7.18 14.359 -0.389 1 86.38 87 ARG B O 1
ATOM 1996 N N . ASP B 1 88 ? -7.527 16.531 -0.751 1 85.62 88 ASP B N 1
ATOM 1997 C CA . ASP B 1 88 ? -8.922 16.438 -0.337 1 85.62 88 ASP B CA 1
ATOM 1998 C C . ASP B 1 88 ? -9.727 15.562 -1.294 1 85.62 88 ASP B C 1
ATOM 2000 O O . ASP B 1 88 ? -10.641 14.859 -0.875 1 85.62 88 ASP B O 1
ATOM 2004 N N . THR B 1 89 ? -9.312 15.664 -2.523 1 85.69 89 THR B N 1
ATOM 2005 C CA . THR B 1 89 ? -10.031 14.867 -3.518 1 85.69 89 THR B CA 1
ATOM 2006 C C . THR B 1 89 ? -9.094 13.891 -4.215 1 85.69 89 THR B C 1
ATOM 2008 O O . THR B 1 89 ? -7.93 14.219 -4.469 1 85.69 89 THR B O 1
ATOM 2011 N N . LEU B 1 90 ? -9.633 12.734 -4.469 1 86.5 90 LEU B N 1
ATOM 2012 C CA . LEU B 1 90 ? -8.883 11.703 -5.184 1 86.5 90 LEU B CA 1
ATOM 2013 C C . LEU B 1 90 ? -9.234 11.711 -6.668 1 86.5 90 LEU B C 1
ATOM 2015 O O . LEU B 1 90 ? -10.398 11.914 -7.035 1 86.5 90 LEU B O 1
ATOM 2019 N N . THR B 1 91 ? -8.25 11.484 -7.438 1 83.44 91 THR B N 1
ATOM 2020 C CA . THR B 1 91 ? -8.531 11.305 -8.859 1 83.44 91 THR B CA 1
ATOM 2021 C C . THR B 1 91 ? -9.227 9.961 -9.102 1 83.44 91 THR B C 1
ATOM 2023 O O . THR B 1 91 ? -9.234 9.094 -8.227 1 83.44 91 THR B O 1
ATOM 2026 N N . LEU B 1 92 ? -9.758 9.836 -10.258 1 83.12 92 LEU B N 1
ATOM 2027 C CA . LEU B 1 92 ? -10.422 8.586 -10.609 1 83.12 92 LEU B CA 1
ATOM 2028 C C . LEU B 1 92 ? -9.438 7.422 -10.578 1 83.12 92 LEU B C 1
ATOM 2030 O O . LEU B 1 92 ? -9.766 6.336 -10.086 1 83.12 92 LEU B O 1
ATOM 2034 N N . HIS B 1 93 ? -8.234 7.66 -11 1 83.19 93 HIS B N 1
ATOM 2035 C CA . HIS B 1 93 ? -7.234 6.598 -11.047 1 83.19 93 HIS B CA 1
ATOM 2036 C C . HIS B 1 93 ? -6.781 6.203 -9.648 1 83.19 93 HIS B C 1
ATOM 2038 O O . HIS B 1 93 ? -6.543 5.023 -9.375 1 83.19 93 HIS B O 1
ATOM 2044 N N . GLU B 1 94 ? -6.672 7.219 -8.859 1 88.19 94 GLU B N 1
ATOM 2045 C CA . GLU B 1 94 ? -6.328 6.93 -7.469 1 88.19 94 GLU B CA 1
ATOM 2046 C C . GLU B 1 94 ? -7.41 6.09 -6.797 1 88.19 94 GLU B C 1
ATOM 2048 O O . GLU B 1 94 ? -7.105 5.129 -6.086 1 88.19 94 GLU B O 1
ATOM 2053 N N . ARG B 1 95 ? -8.586 6.488 -7.043 1 87.81 95 ARG B N 1
ATOM 2054 C CA . ARG B 1 95 ? -9.711 5.758 -6.465 1 87.81 95 ARG B CA 1
ATOM 2055 C C . ARG B 1 95 ? -9.75 4.316 -6.965 1 87.81 95 ARG B C 1
ATOM 2057 O O . ARG B 1 95 ? -9.945 3.387 -6.18 1 87.81 95 ARG B O 1
ATOM 2064 N N . GLU B 1 96 ? -9.547 4.164 -8.195 1 85.06 96 GLU B N 1
ATOM 2065 C CA . GLU B 1 96 ? -9.516 2.824 -8.773 1 85.06 96 GLU B CA 1
ATOM 2066 C C . GLU B 1 96 ? -8.43 1.971 -8.133 1 85.06 96 GLU B C 1
ATOM 2068 O O . GLU B 1 96 ? -8.656 0.802 -7.816 1 85.06 96 GLU B O 1
ATOM 2073 N N . HIS B 1 97 ? -7.352 2.574 -7.98 1 90.62 97 HIS B N 1
ATOM 2074 C CA . HIS B 1 97 ? -6.23 1.856 -7.387 1 90.62 97 HIS B CA 1
ATOM 2075 C C . HIS B 1 97 ? -6.543 1.439 -5.953 1 90.62 97 HIS B C 1
ATOM 2077 O O . HIS B 1 97 ? -6.27 0.304 -5.559 1 90.62 97 HIS B O 1
ATOM 2083 N N . ILE B 1 98 ? -7.07 2.332 -5.242 1 93.12 98 ILE B N 1
ATOM 2084 C CA . ILE B 1 98 ? -7.41 2.07 -3.85 1 93.12 98 ILE B CA 1
ATOM 2085 C C . ILE B 1 98 ? -8.445 0.953 -3.771 1 93.12 98 ILE B C 1
ATOM 2087 O O . ILE B 1 98 ? -8.297 0.012 -2.986 1 93.12 98 ILE B O 1
ATOM 2091 N N . VAL B 1 99 ? -9.438 0.982 -4.59 1 89.56 99 VAL B N 1
ATOM 2092 C CA . VAL B 1 99 ? -10.492 -0.024 -4.609 1 89.56 99 VAL B CA 1
ATOM 2093 C C . VAL B 1 99 ? -9.906 -1.384 -4.977 1 89.56 99 VAL B C 1
ATOM 2095 O O . VAL B 1 99 ? -10.219 -2.395 -4.344 1 89.56 99 VAL B O 1
ATOM 2098 N N . ARG B 1 100 ? -9.086 -1.397 -5.906 1 90.62 100 ARG B N 1
ATOM 2099 C CA . ARG B 1 100 ? -8.445 -2.645 -6.324 1 90.62 100 ARG B CA 1
ATOM 2100 C C . ARG B 1 100 ? -7.617 -3.24 -5.195 1 90.62 100 ARG B C 1
ATOM 2102 O O . ARG B 1 100 ? -7.656 -4.449 -4.957 1 90.62 100 ARG B O 1
ATOM 2109 N N . GLU B 1 101 ? -6.902 -2.365 -4.594 1 94.75 101 GLU B N 1
ATOM 2110 C CA . GLU B 1 101 ? -6.082 -2.848 -3.486 1 94.75 101 GLU B CA 1
ATOM 2111 C C . GLU B 1 101 ? -6.945 -3.414 -2.363 1 94.75 101 GLU B C 1
ATOM 2113 O O . GLU B 1 101 ? -6.652 -4.484 -1.827 1 94.75 101 GLU B O 1
ATOM 2118 N N . ILE B 1 102 ? -7.945 -2.748 -2.02 1 92.62 102 ILE B N 1
ATOM 2119 C CA . ILE B 1 102 ? -8.836 -3.211 -0.958 1 92.62 102 ILE B CA 1
ATOM 2120 C C . ILE B 1 102 ? -9.484 -4.531 -1.366 1 92.62 102 ILE B C 1
ATOM 2122 O O . ILE B 1 102 ? -9.492 -5.492 -0.593 1 92.62 102 ILE B O 1
ATOM 2126 N N . ALA B 1 103 ? -9.977 -4.605 -2.559 1 89.5 103 ALA B N 1
ATOM 2127 C CA . ALA B 1 103 ? -10.648 -5.809 -3.037 1 89.5 103 ALA B CA 1
ATOM 2128 C C . ALA B 1 103 ? -9.703 -7.004 -3.045 1 89.5 103 ALA B C 1
ATOM 2130 O O . ALA B 1 103 ? -10.031 -8.07 -2.529 1 89.5 103 ALA B O 1
ATOM 2131 N N . THR B 1 104 ? -8.555 -6.801 -3.588 1 91.56 104 THR B N 1
ATOM 2132 C CA . THR B 1 104 ? -7.594 -7.895 -3.709 1 91.56 104 THR B CA 1
ATOM 2133 C C . THR B 1 104 ? -7.105 -8.344 -2.334 1 91.56 104 THR B C 1
ATOM 2135 O O . THR B 1 104 ? -6.953 -9.539 -2.08 1 91.56 104 THR B O 1
ATOM 2138 N N . ALA B 1 105 ? -6.906 -7.395 -1.453 1 93.62 105 ALA B N 1
ATOM 2139 C CA . ALA B 1 105 ? -6.426 -7.715 -0.112 1 93.62 105 ALA B CA 1
ATOM 2140 C C . ALA B 1 105 ? -7.492 -8.461 0.688 1 93.62 105 ALA B C 1
ATOM 2142 O O . ALA B 1 105 ? -7.172 -9.188 1.634 1 93.62 105 ALA B O 1
ATOM 2143 N N . THR B 1 106 ? -8.734 -8.344 0.297 1 89.12 106 THR B N 1
ATOM 2144 C CA . THR B 1 106 ? -9.82 -8.953 1.054 1 89.12 106 THR B CA 1
ATOM 2145 C C . THR B 1 106 ? -10.484 -10.062 0.248 1 89.12 106 THR B C 1
ATOM 2147 O O . THR B 1 106 ? -11.641 -10.406 0.484 1 89.12 106 THR B O 1
ATOM 2150 N N . ASP B 1 107 ? -9.82 -10.477 -0.759 1 89.69 107 ASP B N 1
ATOM 2151 C CA . ASP B 1 107 ? -10.219 -11.625 -1.559 1 89.69 107 ASP B CA 1
ATOM 2152 C C . ASP B 1 107 ? -11.547 -11.375 -2.264 1 89.69 107 ASP B C 1
ATOM 2154 O O . ASP B 1 107 ? -12.422 -12.242 -2.289 1 89.69 107 ASP B O 1
ATOM 2158 N N . ARG B 1 108 ? -11.688 -10.258 -2.777 1 87.12 108 ARG B N 1
ATOM 2159 C CA . ARG B 1 108 ? -12.852 -9.883 -3.572 1 87.12 108 ARG B CA 1
ATOM 2160 C C . ARG B 1 108 ? -12.453 -9.562 -5.008 1 87.12 108 ARG B C 1
ATOM 2162 O O . ARG B 1 108 ? -11.328 -9.133 -5.266 1 87.12 108 ARG B O 1
ATOM 2169 N N . CYS B 1 109 ? -13.422 -9.82 -5.883 1 86.81 109 CYS B N 1
ATOM 2170 C CA . CYS B 1 109 ? -13.242 -9.383 -7.266 1 86.81 109 CYS B CA 1
ATOM 2171 C C . CYS B 1 109 ? -13.273 -7.867 -7.367 1 86.81 109 CYS B C 1
ATOM 2173 O O . CYS B 1 109 ? -14.195 -7.227 -6.848 1 86.81 109 CYS B O 1
ATOM 2175 N N . TYR B 1 110 ? -12.281 -7.285 -7.996 1 85.12 110 TYR B N 1
ATOM 2176 C CA . TYR B 1 110 ? -12.234 -5.828 -7.973 1 85.12 110 TYR B CA 1
ATOM 2177 C C . TYR B 1 110 ? -13.164 -5.234 -9.023 1 85.12 110 TYR B C 1
ATOM 2179 O O . TYR B 1 110 ? -13.359 -4.016 -9.07 1 85.12 110 TYR B O 1
ATOM 2187 N N . LEU B 1 111 ? -13.812 -6.086 -9.797 1 83.38 111 LEU B N 1
ATOM 2188 C CA . LEU B 1 111 ? -14.766 -5.605 -10.797 1 83.38 111 LEU B CA 1
ATOM 2189 C C . LEU B 1 111 ? -16.172 -5.523 -10.203 1 83.38 111 LEU B C 1
ATOM 2191 O O . LEU B 1 111 ? -16.906 -4.578 -10.484 1 83.38 111 LEU B O 1
ATOM 2195 N N . CYS B 1 112 ? -16.453 -6.52 -9.414 1 79.69 112 CYS B N 1
ATOM 2196 C CA . CYS B 1 112 ? -17.828 -6.559 -8.922 1 79.69 112 CYS B CA 1
ATOM 2197 C C . CYS B 1 112 ? -17.859 -6.586 -7.398 1 79.69 112 CYS B C 1
ATOM 2199 O O . CYS B 1 112 ? -18.938 -6.551 -6.793 1 79.69 112 CYS B O 1
ATOM 2201 N N . LEU B 1 113 ? -16.75 -6.805 -6.781 1 84.12 113 LEU B N 1
ATOM 2202 C CA . LEU B 1 113 ? -16.531 -6.797 -5.336 1 84.12 113 LEU B CA 1
ATOM 2203 C C . LEU B 1 113 ? -17.125 -8.047 -4.695 1 84.12 113 LEU B C 1
ATOM 2205 O O . LEU B 1 113 ? -17.203 -8.141 -3.469 1 84.12 113 LEU B O 1
ATOM 2209 N N . GLY B 1 114 ? -17.562 -8.922 -5.543 1 81.62 114 GLY B N 1
ATOM 2210 C CA . GLY B 1 114 ? -18.047 -10.195 -5.047 1 81.62 114 GLY B CA 1
ATOM 2211 C C . GLY B 1 114 ? -16.938 -11.141 -4.648 1 81.62 114 GLY B C 1
ATOM 2212 O O . GLY B 1 114 ? -15.758 -10.883 -4.922 1 81.62 114 GLY B O 1
ATOM 2213 N N . THR B 1 115 ? -17.359 -12.234 -3.955 1 88.88 115 THR B N 1
ATOM 2214 C CA . THR B 1 115 ? -16.391 -13.227 -3.496 1 88.88 115 THR B CA 1
ATOM 2215 C C . THR B 1 115 ? -16.484 -14.492 -4.34 1 88.88 115 THR B C 1
ATOM 2217 O O . THR B 1 115 ? -17.438 -14.68 -5.09 1 88.88 115 THR B O 1
ATOM 2220 N N . GLY B 1 116 ? -15.398 -15.297 -4.301 1 90.19 116 GLY B N 1
ATOM 2221 C CA . GLY B 1 116 ? -15.445 -16.625 -4.91 1 90.19 116 GLY B CA 1
ATOM 2222 C C . GLY B 1 116 ? -14.867 -16.641 -6.312 1 90.19 116 GLY B C 1
ATOM 2223 O O . GLY B 1 116 ? -14.727 -17.719 -6.91 1 90.19 116 GLY B O 1
ATOM 2224 N N . HIS B 1 117 ? -14.57 -15.469 -6.789 1 89.75 117 HIS B N 1
ATOM 2225 C CA . HIS B 1 117 ? -13.969 -15.422 -8.117 1 89.75 117 HIS B CA 1
ATOM 2226 C C . HIS B 1 117 ? -13.031 -14.219 -8.258 1 89.75 117 HIS B C 1
ATOM 2228 O O . HIS B 1 117 ? -13.07 -13.305 -7.438 1 89.75 117 HIS B O 1
ATOM 2234 N N . MET B 1 118 ? -12.156 -14.266 -9.289 1 87.44 118 MET B N 1
ATOM 2235 C CA . MET B 1 118 ? -11.281 -13.148 -9.641 1 87.44 118 MET B CA 1
ATOM 2236 C C . MET B 1 118 ? -11.797 -12.422 -10.883 1 87.44 118 MET B C 1
ATOM 2238 O O . MET B 1 118 ? -12.719 -12.898 -11.547 1 87.44 118 MET B O 1
ATOM 2242 N N . ALA B 1 119 ? -11.242 -11.32 -11.125 1 85.38 119 ALA B N 1
ATOM 2243 C CA . ALA B 1 119 ? -11.688 -10.445 -12.211 1 85.38 119 ALA B CA 1
ATOM 2244 C C . ALA B 1 119 ? -11.766 -11.211 -13.531 1 85.38 119 ALA B C 1
ATOM 2246 O O . ALA B 1 119 ? -12.703 -11.023 -14.305 1 85.38 119 ALA B O 1
ATOM 2247 N N . ALA B 1 120 ? -10.766 -12.102 -13.75 1 84.38 120 ALA B N 1
ATOM 2248 C CA . ALA B 1 120 ? -10.695 -12.844 -15.008 1 84.38 120 ALA B CA 1
ATOM 2249 C C . ALA B 1 120 ? -11.914 -13.75 -15.18 1 84.38 120 ALA B C 1
ATOM 2251 O O . ALA B 1 120 ? -12.297 -14.062 -16.312 1 84.38 120 ALA B O 1
ATOM 2252 N N . GLN B 1 121 ? -12.555 -14.094 -14.125 1 89.5 121 GLN B N 1
ATOM 2253 C CA . GLN B 1 121 ? -13.703 -14.992 -14.133 1 89.5 121 GLN B CA 1
ATOM 2254 C C . GLN B 1 121 ? -14.984 -14.258 -13.727 1 89.5 121 GLN B C 1
ATOM 2256 O O . GLN B 1 121 ? -15.977 -14.891 -13.352 1 89.5 121 GLN B O 1
ATOM 2261 N N . CYS B 1 122 ? -14.953 -13.016 -13.703 1 88.38 122 CYS B N 1
ATOM 2262 C CA . CYS B 1 122 ? -16.078 -12.234 -13.211 1 88.38 122 CYS B CA 1
ATOM 2263 C C . CYS B 1 122 ? -17.266 -12.305 -14.18 1 88.38 122 CYS B C 1
ATOM 2265 O O . CYS B 1 122 ? -17.109 -12.023 -15.367 1 88.38 122 CYS B O 1
ATOM 2267 N N . PRO B 1 123 ? -18.391 -12.68 -13.82 1 86.19 123 PRO B N 1
ATOM 2268 C CA . PRO B 1 123 ? -19.578 -12.773 -14.688 1 86.19 123 PRO B CA 1
ATOM 2269 C C . PRO B 1 123 ? -20 -11.43 -15.258 1 86.19 123 PRO B C 1
ATOM 2271 O O . PRO B 1 123 ? -20.656 -11.375 -16.297 1 86.19 123 PRO B O 1
ATOM 2274 N N . LYS B 1 124 ? -19.703 -10.352 -14.609 1 78.94 124 LYS B N 1
ATOM 2275 C CA . LYS B 1 124 ? -20.078 -9.023 -15.094 1 78.94 124 LYS B CA 1
ATOM 2276 C C . LYS B 1 124 ? -19.172 -8.586 -16.234 1 78.94 124 LYS B C 1
ATOM 2278 O O . LYS B 1 124 ? -19.531 -7.695 -17.016 1 78.94 124 LYS B O 1
ATOM 2283 N N . GLY B 1 125 ? -18.172 -9.211 -16.531 1 70.12 125 GLY B N 1
ATOM 2284 C CA . GLY B 1 125 ? -17.25 -8.914 -17.609 1 70.12 125 GLY B CA 1
ATOM 2285 C C . GLY B 1 125 ? -16.406 -7.684 -17.359 1 70.12 125 GLY B C 1
ATOM 2286 O O . GLY B 1 125 ? -16.625 -6.973 -16.375 1 70.12 125 GLY B O 1
ATOM 2287 N N . LYS B 1 126 ? -15.344 -7.461 -18.203 1 65.19 126 LYS B N 1
ATOM 2288 C CA . LYS B 1 126 ? -14.367 -6.375 -18.094 1 65.19 126 LYS B CA 1
ATOM 2289 C C . LYS B 1 126 ? -15.016 -5.027 -18.391 1 65.19 126 LYS B C 1
ATOM 2291 O O . LYS B 1 126 ? -14.523 -3.986 -17.938 1 65.19 126 LYS B O 1
ATOM 2296 N N . ASP B 1 127 ? -16.109 -5.121 -19.141 1 59.69 127 ASP B N 1
ATOM 2297 C CA . ASP B 1 127 ? -16.766 -3.891 -19.562 1 59.69 127 ASP B CA 1
ATOM 2298 C C . ASP B 1 127 ? -17.578 -3.273 -18.438 1 59.69 127 ASP B C 1
ATOM 2300 O O . ASP B 1 127 ? -18.125 -2.172 -18.578 1 59.69 127 ASP B O 1
ATOM 2304 N N . SER B 1 128 ? -17.797 -3.98 -17.375 1 53.69 128 SER B N 1
ATOM 2305 C CA . SER B 1 128 ? -18.609 -3.426 -16.312 1 53.69 128 SER B CA 1
ATOM 2306 C C . SER B 1 128 ? -17.875 -2.318 -15.562 1 53.69 128 SER B C 1
ATOM 2308 O O . SER B 1 128 ? -16.656 -2.346 -15.461 1 53.69 128 SER B O 1
ATOM 2310 N N . SER B 1 129 ? -18.562 -1.187 -15.523 1 53.44 129 SER B N 1
ATOM 2311 C CA . SER B 1 129 ? -18.047 -0.016 -14.812 1 53.44 129 SER B CA 1
ATOM 2312 C C . SER B 1 129 ? -17.422 -0.407 -13.484 1 53.44 129 SER B C 1
ATOM 2314 O O . SER B 1 129 ? -18.031 -1.132 -12.695 1 53.44 129 SER B O 1
ATOM 2316 N N . THR B 1 130 ? -16.203 -0.42 -13.547 1 56.41 130 THR B N 1
ATOM 2317 C CA . THR B 1 130 ? -15.477 -0.691 -12.312 1 56.41 130 THR B CA 1
ATOM 2318 C C . THR B 1 130 ? -16.125 0.029 -11.133 1 56.41 130 THR B C 1
ATOM 2320 O O . THR B 1 130 ? -16.625 1.15 -11.281 1 56.41 130 THR B O 1
ATOM 2323 N N . PRO B 1 131 ? -16.562 -0.688 -10.156 1 53.41 131 PRO B N 1
ATOM 2324 C CA . PRO B 1 131 ? -17.25 -0.073 -9.008 1 53.41 131 PRO B CA 1
ATOM 2325 C C . PRO B 1 131 ? -16.672 1.291 -8.641 1 53.41 131 PRO B C 1
ATOM 2327 O O . PRO B 1 131 ? -17.312 2.076 -7.949 1 53.41 131 PRO B O 1
ATOM 2330 N N . TYR B 1 132 ? -15.453 1.516 -9.219 1 52.88 132 TYR B N 1
ATOM 2331 C CA . TYR B 1 132 ? -14.844 2.781 -8.836 1 52.88 132 TYR B CA 1
ATOM 2332 C C . TYR B 1 132 ? -15.531 3.955 -9.523 1 52.88 132 TYR B C 1
ATOM 2334 O O . TYR B 1 132 ? -15.398 5.102 -9.086 1 52.88 132 TYR B O 1
ATOM 2342 N N . LYS B 1 133 ? -15.984 3.516 -10.797 1 49.72 133 LYS B N 1
ATOM 2343 C CA . LYS B 1 133 ? -16.578 4.609 -11.555 1 49.72 133 LYS B CA 1
ATOM 2344 C C . LYS B 1 133 ? -17.844 5.133 -10.883 1 49.72 133 LYS B C 1
ATOM 2346 O O . LYS B 1 133 ? -18.25 6.273 -11.117 1 49.72 133 LYS B O 1
ATOM 2351 N N . THR B 1 134 ? -18.469 4.266 -10.422 1 44.28 134 THR B N 1
ATOM 2352 C CA . THR B 1 134 ? -19.766 4.668 -9.891 1 44.28 134 THR B CA 1
ATOM 2353 C C .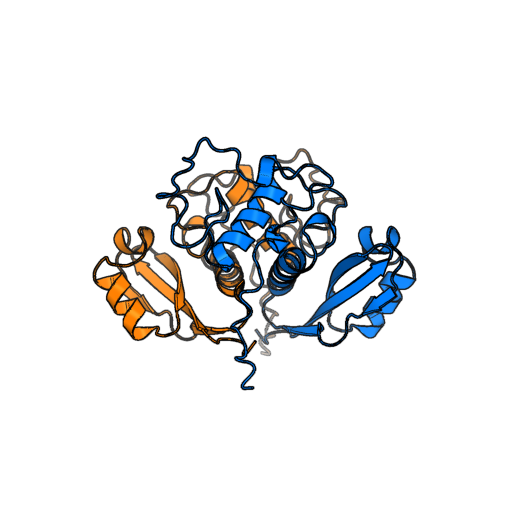 THR B 1 134 ? -19.656 5.109 -8.438 1 44.28 134 THR B C 1
ATOM 2355 O O . THR B 1 134 ? -20.656 5.25 -7.738 1 44.28 134 THR B O 1
ATOM 2358 N N . VAL B 1 135 ? -18.438 5.055 -8.016 1 42.12 135 VAL B N 1
ATOM 2359 C CA . VAL B 1 135 ? -18.484 5.531 -6.641 1 42.12 135 VAL B CA 1
ATOM 2360 C C . VAL B 1 135 ? -18.969 6.977 -6.609 1 42.12 135 VAL B C 1
ATOM 2362 O O . VAL B 1 135 ? -18.25 7.891 -7.012 1 42.12 135 VAL B O 1
ATOM 2365 N N . GLU B 1 136 ? -20.094 7.227 -7.113 1 36.19 136 GLU B N 1
ATOM 2366 C CA . GLU B 1 136 ? -20.688 8.547 -6.938 1 36.19 136 GLU B CA 1
ATOM 2367 C C . GLU B 1 136 ? -20.266 9.172 -5.613 1 36.19 136 GLU B C 1
ATOM 2369 O O . GLU B 1 136 ? -20.109 8.477 -4.609 1 36.19 136 GLU B O 1
ATOM 2374 N N . SER B 1 137 ? -19.875 10.359 -5.766 1 35.75 137 SER B N 1
ATOM 2375 C CA . SER B 1 137 ? -19.828 11.227 -4.59 1 35.75 137 SER B CA 1
ATOM 2376 C C . SER B 1 137 ? -21.047 11 -3.693 1 35.75 137 SER B C 1
ATOM 2378 O O . SER B 1 137 ? -22.172 11.016 -4.168 1 35.75 137 SER B O 1
ATOM 2380 N N . GLY B 1 138 ? -20.922 10.516 -2.469 1 35.22 138 GLY B N 1
ATOM 2381 C CA . GLY B 1 138 ? -22.031 10.242 -1.58 1 35.22 138 GLY B CA 1
ATOM 2382 C C . GLY B 1 138 ? -22.516 8.805 -1.638 1 35.22 138 GLY B C 1
ATOM 2383 O O . GLY B 1 138 ? -23.5 8.445 -1.009 1 35.22 138 GLY B O 1
ATOM 2384 N N . CYS B 1 139 ? -22.281 8.203 -2.723 1 39.56 139 CYS B N 1
ATOM 2385 C CA . CYS B 1 139 ? -22.766 6.832 -2.738 1 39.56 139 CYS B CA 1
ATOM 2386 C C . CYS B 1 139 ? -22.141 6.008 -1.623 1 39.56 139 CYS B C 1
ATOM 2388 O O . CYS B 1 139 ? -20.906 5.844 -1.588 1 39.56 139 CYS B O 1
ATOM 2390 N N . ARG B 1 140 ? -22.812 5.711 -0.627 1 32.66 140 ARG B N 1
ATOM 2391 C CA . ARG B 1 140 ? -22.438 4.859 0.498 1 32.66 140 ARG B CA 1
ATOM 2392 C C . ARG B 1 140 ? -22.016 3.477 0.02 1 32.66 140 ARG B C 1
ATOM 2394 O O . ARG B 1 140 ? -21.453 2.693 0.789 1 32.66 140 ARG B O 1
ATOM 2401 N N . ARG B 1 141 ? -22.578 2.953 -1.107 1 33.41 141 ARG B N 1
ATOM 2402 C CA . ARG B 1 141 ? -22.266 1.623 -1.618 1 33.41 141 ARG B CA 1
ATOM 2403 C C . ARG B 1 141 ? -20.828 1.542 -2.094 1 33.41 141 ARG B C 1
ATOM 2405 O O . ARG B 1 141 ? -20.156 0.525 -1.896 1 33.41 141 ARG B O 1
ATOM 2412 N N . CYS B 1 142 ? -20.391 2.248 -2.963 1 37.38 142 CYS B N 1
ATOM 2413 C CA . CYS B 1 142 ? -19.031 2.295 -3.486 1 37.38 142 CYS B CA 1
ATOM 2414 C C . CYS B 1 142 ? -18.016 2.496 -2.363 1 37.38 142 CYS B C 1
ATOM 2416 O O . CYS B 1 142 ? -16.875 2.029 -2.453 1 37.38 142 CYS B O 1
ATOM 2418 N N . LEU B 1 143 ? -18.172 3.52 -1.517 1 37 143 LEU B N 1
ATOM 2419 C CA . LEU B 1 143 ? -17.531 3.482 -0.208 1 37 143 LEU B CA 1
ATOM 2420 C C . LEU B 1 143 ? -17.969 2.25 0.576 1 37 143 LEU B C 1
ATOM 2422 O O . LEU B 1 143 ? -17.562 2.059 1.722 1 37 143 LEU B O 1
ATOM 2426 N N . CYS B 1 144 ? -19.25 1.78 0.243 1 36.97 144 CYS B N 1
ATOM 2427 C CA . CYS B 1 144 ? -20 0.746 0.938 1 36.97 144 CYS B CA 1
ATOM 2428 C C . CYS B 1 144 ? -19.234 -0.569 0.966 1 36.97 144 CYS B C 1
ATOM 2430 O O . CYS B 1 144 ? -19.547 -1.495 0.218 1 36.97 144 CYS B O 1
ATOM 2432 N N . LEU B 1 145 ? -18.125 -0.513 0.623 1 35.03 145 LEU B N 1
ATOM 2433 C CA . LEU B 1 145 ? -17.484 -1.705 1.169 1 35.03 145 LEU B CA 1
ATOM 2434 C C . LEU B 1 145 ? -18.109 -2.092 2.506 1 35.03 145 LEU B C 1
ATOM 2436 O O . LEU B 1 145 ? -17.719 -3.086 3.117 1 35.03 145 LEU B O 1
ATOM 2440 N N . SER B 1 146 ? -18.75 -1.248 3.168 1 33.97 146 SER B N 1
ATOM 2441 C CA . SER B 1 146 ? -19.609 -1.661 4.273 1 33.97 146 SER B CA 1
ATOM 2442 C C . SER B 1 146 ? -20.5 -2.836 3.871 1 33.97 146 SER B C 1
ATOM 2444 O O . SER B 1 146 ? -21.188 -3.41 4.711 1 33.97 146 SER B O 1
ATOM 2446 N N . LEU B 1 147 ? -20.922 -2.85 2.672 1 33.59 147 LEU B N 1
ATOM 2447 C CA . LEU B 1 147 ? -21.688 -4.031 2.295 1 33.59 147 LEU B CA 1
ATOM 2448 C C . LEU B 1 147 ? -20.828 -5.285 2.367 1 33.59 147 LEU B C 1
ATOM 2450 O O . LEU B 1 147 ? -21.312 -6.395 2.139 1 33.59 147 LEU B O 1
ATOM 2454 N N . ILE B 1 148 ? -19.609 -5.055 2.264 1 34.34 148 ILE B N 1
ATOM 2455 C CA . ILE B 1 148 ? -18.875 -6.285 2.541 1 34.34 148 ILE B CA 1
ATOM 2456 C C . ILE B 1 148 ? -18.984 -6.637 4.023 1 34.34 148 ILE B C 1
ATOM 2458 O O . ILE B 1 148 ? -18.516 -5.891 4.883 1 34.34 148 ILE B O 1
ATOM 2462 N N . SER B 1 149 ? -20.062 -7.113 4.449 1 31.5 149 SER B N 1
ATOM 2463 C CA . SER B 1 149 ? -20.266 -7.66 5.789 1 31.5 149 SER B CA 1
ATOM 2464 C C . SER B 1 149 ? -18.953 -8.133 6.402 1 31.5 149 SER B C 1
ATOM 2466 O O . SER B 1 149 ? -18.156 -8.805 5.742 1 31.5 149 SER B O 1
ATOM 2468 N N . PRO B 1 150 ? -18.547 -7.422 7.426 1 31.42 150 PRO B N 1
ATOM 2469 C CA . PRO B 1 150 ? -17.5 -8.133 8.141 1 31.42 150 PRO B CA 1
ATOM 2470 C C . PRO B 1 150 ? -17.703 -9.641 8.164 1 31.42 150 PRO B C 1
ATOM 2472 O O . PRO B 1 150 ? -18.859 -10.109 8.234 1 31.42 150 PRO B O 1
ATOM 2475 N N . ILE B 1 151 ? -17.078 -10.328 7.531 1 28.2 151 ILE B N 1
ATOM 2476 C CA . ILE B 1 151 ? -17.203 -11.75 7.805 1 28.2 151 ILE B CA 1
ATOM 2477 C C . ILE B 1 151 ? -17.312 -11.977 9.312 1 28.2 151 ILE B C 1
ATOM 2479 O O . ILE B 1 151 ? -16.312 -11.828 10.031 1 28.2 151 ILE B O 1
ATOM 2483 N N . VAL B 1 152 ? -18.25 -11.398 10.016 1 25.52 152 VAL B N 1
ATOM 2484 C CA . VAL B 1 152 ? -18.516 -11.898 11.367 1 25.52 152 VAL B CA 1
ATOM 2485 C C . VAL B 1 152 ? -18.734 -13.406 11.328 1 25.52 152 VAL B C 1
ATOM 2487 O O . VAL B 1 152 ? -19.656 -13.891 10.656 1 25.52 152 VAL B O 1
ATOM 2490 N N . LYS B 1 153 ? -17.672 -14.188 11.555 1 28.44 153 LYS B N 1
ATOM 2491 C CA . LYS B 1 153 ? -17.953 -15.57 11.93 1 28.44 153 LYS B CA 1
ATOM 2492 C C . LYS B 1 153 ? -19.047 -15.633 13.008 1 28.44 153 LYS B C 1
ATOM 2494 O O . LYS B 1 153 ? -19.094 -14.773 13.891 1 28.44 153 LYS B O 1
ATOM 2499 N N . GLY B 1 154 ? -20.203 -16.062 12.711 1 24.23 154 GLY B N 1
ATOM 2500 C CA . GLY B 1 154 ? -21.328 -16.484 13.523 1 24.23 154 GLY B CA 1
ATOM 2501 C C . GLY B 1 154 ? -20.922 -17.016 14.883 1 24.23 154 GLY B C 1
ATOM 2502 O O . GLY B 1 154 ? -20.219 -18.031 14.969 1 24.23 154 GLY B O 1
ATOM 2503 N N . VAL B 1 155 ? -20.703 -16.234 15.922 1 27.25 155 VAL B N 1
ATOM 2504 C CA . VAL B 1 155 ? -20.828 -16.828 17.25 1 27.25 155 VAL B CA 1
ATOM 2505 C C . VAL B 1 155 ? -22.203 -17.5 17.391 1 27.25 155 VAL B C 1
ATOM 2507 O O . VAL B 1 155 ? -23.234 -16.875 17.125 1 27.25 155 VAL B O 1
ATOM 2510 N N . GLY B 1 156 ? -22.25 -18.75 17.109 1 23.88 156 GLY B N 1
ATOM 2511 C CA . GLY B 1 156 ? -23.375 -19.562 17.547 1 23.88 156 GLY B CA 1
ATOM 2512 C C . GLY B 1 156 ? -23.859 -19.219 18.938 1 23.88 156 GLY B C 1
ATOM 2513 O O . GLY B 1 156 ? -23.078 -19.188 19.891 1 23.88 156 GLY B O 1
ATOM 2514 N N . GLU B 1 157 ? -24.688 -18.312 19.078 1 23.97 157 GLU B N 1
ATOM 2515 C CA . GLU B 1 157 ? -25.531 -18.25 20.266 1 23.97 157 GLU B CA 1
ATOM 2516 C C . GLU B 1 157 ? -26.125 -19.625 20.594 1 23.97 157 GLU B C 1
ATOM 2518 O O . GLU B 1 157 ? -26.906 -20.172 19.812 1 23.97 157 GLU B O 1
ATOM 2523 N N . THR B 1 158 ? -25.438 -20.547 21.281 1 23.78 158 THR B N 1
ATOM 2524 C CA . THR B 1 158 ? -26.125 -21.578 22.047 1 23.78 158 THR B CA 1
ATOM 2525 C C . THR B 1 158 ? -27.203 -20.953 22.938 1 23.78 158 THR B C 1
ATOM 2527 O O . THR B 1 158 ? -26.922 -20.062 23.734 1 23.78 158 THR B O 1
ATOM 2530 N N . THR B 1 159 ? -28.391 -21.109 22.5 1 21.81 159 THR B N 1
ATOM 2531 C CA . THR B 1 159 ? -29.453 -21.312 23.469 1 21.81 159 THR B CA 1
ATOM 2532 C C . THR B 1 159 ? -29.188 -22.531 24.344 1 21.81 159 THR B C 1
ATOM 2534 O O . THR B 1 159 ? -28.672 -23.547 23.859 1 21.81 159 THR B O 1
#

Solvent-accessible surface area (backbone atoms only — not comparable to full-atom values): 17865 Å² total; per-residue (Å²): 121,81,71,64,65,32,32,34,36,33,34,34,27,48,93,71,26,34,39,32,43,69,38,86,45,65,71,63,50,50,53,32,32,66,68,62,65,47,55,70,58,41,56,75,28,54,67,73,41,73,41,83,94,42,65,41,84,38,56,57,64,50,48,41,46,39,51,31,51,52,43,16,62,74,64,18,56,90,29,37,34,24,57,80,45,57,60,93,67,76,52,71,65,54,44,39,50,52,48,36,48,51,20,50,45,66,60,20,10,54,48,76,61,42,70,92,47,47,59,95,66,38,88,72,47,88,81,44,70,37,50,56,72,62,36,41,88,84,38,60,58,56,46,19,52,64,69,52,58,72,81,64,76,75,76,74,74,80,124,122,82,72,64,65,32,30,33,38,32,34,36,27,50,96,72,26,34,41,33,44,70,39,86,45,66,69,63,50,50,53,32,32,68,68,62,66,47,58,70,56,41,56,75,28,52,68,73,40,73,40,84,93,41,64,40,84,39,58,57,62,50,48,42,46,39,50,31,52,52,43,15,62,73,65,18,55,89,29,40,33,23,59,80,46,57,60,93,68,76,51,72,66,54,45,39,50,52,49,36,46,52,20,51,45,65,60,20,10,53,48,77,62,42,69,92,46,48,59,95,66,38,89,72,48,88,82,42,69,36,48,57,71,62,36,42,87,82,39,60,59,57,46,19,51,66,72,52,58,70,81,67,76,75,74,75,76,78,124

Nearest PDB structures (foldseek):
  1zg2-assembly1_A  TM=3.889E-01  e=8.787E-02  Halalkalibacterium halodurans
  8hjj-assembly3_C  TM=3.273E-01  e=2.286E+00  Rhodobacter capsulatus DE442
  5jtg-assembly1_D  TM=3.887E-01  e=4.179E+00  Thermotoga maritima MSB8
  1zg2-assembly1_A  TM=3.888E-01  e=8.832E-02  Halalkalibacterium halodurans
  8hjj-assembly3_C  TM=3.270E-01  e=2.293E+00  Rhodobacter capsulatus DE442

InterPro domains:
  IPR000305 GIY-YIG endonuclease [PF01541] (6-46)
  IPR000305 GIY-YIG endonuclease [PS50164] (4-108)
  IPR001878 Zinc finger, CCHC-type [PS50158] (108-124)
  IPR001878 Zinc finger, CCHC-type [SM00343] (108-124)
  IPR035901 GIY-YIG endonuclease superfamily [G3DSA:3.40.1440.10] (2-74)
  IPR035901 GIY-YIG endonuclease superfamily [SSF82771] (4-50)
  IPR036875 Zinc finger, CCHC-type superfamily [SSF57756] (103-128)

Organism: NCBI:txid797122

Foldseek 3Di:
DPLDKWKWWKWDWPPQAIEIEIGNDVVVVLVCLQVVNDAPVSVVTPTPGTDPPRIDIDSDPCVRVVVQLVVCLVRNVQRYATDPRRDNDDDLVRLLVSLVVSLVVVQAAQQVSHHDDHQVPDPVHPPRDRLSVPPPDPPVCSSVNVVVPPPPPDPPPDD/DPLDKWKWWKWDWPPQAIEIEIGNDVVVVLVCLQVVNDAPVSVVTPTPGTDPPRIDIDSDPCVRVVVQLVVCLVRNVQRYATDPRRDNDDDLVRLLVSLVVSLVVVQAAQQVSHHDDHQVPDPVHPPRDRLSVPPPDPPCVSSCNVVVPPPPPDPPPDD